Protein AF-A0A1H5J9J0-F1 (afdb_monomer_lite)

Radius of gyration: 27.32 Å; chains: 1; bounding box: 61×50×72 Å

Secondary structure (DSSP, 8-state):
-----HHHHHHHHHHHHHHHHSS--EEESEETTEE-TTEEEEEETTTEEEEEEE-TTT-TTEEEEEEPPPTTHHHH------EEEEEGGG-HHHHHHHIIIIIHHHHHHHHHHHHHHHHHHHHHHHHHHHHHHHHHHHTT---EEE-TT--EEEEEEETTEEEEEEE-TTS--EEEEEES--HHHHHHHHHHHHTT----------

Organism: NCBI:txid561176

Foldseek 3Di:
DPPDWPQNQVQLLQVLLCVVPVWRWDKDQQPPNDHDSQWIWIATPPRWIKIWGQPPPDDPQKIKIWTDADPCLVVQDPDDTDIDMDGNVVGSNVVSVCCVPPPCVRRVVSNVVSVVSVVVQVQQLVLQVVLCVVVQVVQVFDDWDADPNSWIKTWHDDDQKIWMWTQPSNSDDIDIGMDRDDPVRVVVVCVVVVVVDDDPPPDDPD

pLDDT: mean 82.48, std 13.32, range [42.28, 98.0]

Sequence (206 aa):
MNDITVNEMAAEVAAELSALTGVTWSVELDRHGWSSPDCAWLLAPDDQELSIRANGHRLTGRAVIRGVLPDGAREVARVDSRGITVTLGRGARAIAREIHRRLLPTYLPSLAEVREALRRWDEARDRAHAVLAELAPLLGLTHERHDRHDRAFVTLHGDGFHGFVEVGHSGTPVKLEFTGLSVEIARAMLTALGSRWKAPRDGDHR

Structure (mmCIF, N/CA/C/O backbone):
data_AF-A0A1H5J9J0-F1
#
_entry.id   AF-A0A1H5J9J0-F1
#
loop_
_atom_site.group_PDB
_atom_site.id
_atom_site.type_symbol
_atom_site.label_atom_id
_atom_site.label_alt_id
_atom_site.label_comp_id
_atom_site.label_asym_id
_atom_site.label_entity_id
_atom_site.label_seq_id
_atom_site.pdbx_PDB_ins_code
_atom_site.Cartn_x
_atom_site.Cartn_y
_atom_site.Cartn_z
_atom_site.occupancy
_atom_site.B_iso_or_equiv
_atom_site.auth_seq_id
_atom_site.auth_comp_id
_atom_site.auth_asym_id
_atom_site.auth_atom_id
_atom_site.pdbx_PDB_model_num
ATOM 1 N N . MET A 1 1 ? -31.856 7.498 23.766 1.00 42.28 1 MET A N 1
ATOM 2 C CA . MET A 1 1 ? -30.645 6.692 23.508 1.00 42.28 1 MET A CA 1
ATOM 3 C C . MET A 1 1 ? -29.717 7.636 22.772 1.00 42.28 1 MET A C 1
ATOM 5 O O . MET A 1 1 ? -30.123 8.085 21.712 1.00 42.28 1 MET A O 1
ATOM 9 N N . ASN A 1 2 ? -28.607 8.073 23.372 1.00 44.03 2 ASN A N 1
ATOM 10 C CA . ASN A 1 2 ? -27.659 8.925 22.649 1.00 44.03 2 ASN A CA 1
ATOM 11 C C . ASN A 1 2 ? -26.996 8.061 21.577 1.00 44.03 2 ASN A C 1
ATOM 13 O O . ASN A 1 2 ? -26.371 7.054 21.915 1.00 44.03 2 ASN A O 1
ATOM 17 N N . ASP A 1 3 ? -27.179 8.426 20.312 1.00 57.72 3 ASP A N 1
ATOM 18 C CA . ASP A 1 3 ? -26.421 7.848 19.211 1.00 57.72 3 ASP A CA 1
ATOM 19 C C . ASP A 1 3 ? -24.970 8.307 19.370 1.00 57.72 3 ASP A C 1
ATOM 21 O O . ASP A 1 3 ? -24.628 9.437 19.038 1.00 57.72 3 ASP A O 1
ATOM 25 N N . ILE A 1 4 ? -24.130 7.447 19.952 1.00 64.50 4 ILE A N 1
ATOM 26 C CA . ILE A 1 4 ? -22.685 7.676 19.999 1.00 64.50 4 ILE A CA 1
ATOM 27 C C . ILE A 1 4 ? -22.185 7.691 18.557 1.00 64.50 4 ILE A C 1
ATOM 29 O O . ILE A 1 4 ? -22.353 6.707 17.825 1.00 64.50 4 ILE A O 1
ATOM 33 N N . THR A 1 5 ? -21.570 8.798 18.157 1.00 76.62 5 THR A N 1
ATOM 34 C CA . THR A 1 5 ? -21.003 8.941 16.815 1.00 76.62 5 THR A CA 1
ATOM 35 C C . THR A 1 5 ? -19.718 8.119 16.685 1.00 76.62 5 THR A C 1
ATOM 37 O O . THR A 1 5 ? -19.041 7.808 17.669 1.00 76.62 5 THR A O 1
ATOM 40 N N . VAL A 1 6 ? -19.350 7.747 15.454 1.00 83.25 6 VAL A N 1
ATOM 41 C CA . VAL A 1 6 ? -18.085 7.032 15.194 1.00 83.25 6 VAL A CA 1
ATOM 42 C C . VAL A 1 6 ? -16.886 7.840 15.694 1.00 83.25 6 VAL A C 1
ATOM 44 O O . VAL A 1 6 ? -15.957 7.263 16.257 1.00 83.25 6 VAL A O 1
ATOM 47 N N . ASN A 1 7 ? -16.941 9.163 15.551 1.00 83.25 7 ASN A N 1
ATOM 48 C CA . ASN A 1 7 ? -15.864 10.070 15.934 1.00 83.25 7 ASN A CA 1
ATOM 49 C C . ASN A 1 7 ? -15.625 10.092 17.448 1.00 83.25 7 ASN A C 1
ATOM 51 O O . ASN A 1 7 ? -14.477 10.015 17.880 1.00 83.25 7 ASN A O 1
ATOM 55 N N . GLU A 1 8 ? -16.692 10.135 18.251 1.00 81.12 8 GLU A N 1
ATOM 56 C CA . GLU A 1 8 ? -16.597 10.103 19.719 1.00 81.12 8 GLU A CA 1
ATOM 57 C C . GLU A 1 8 ? -16.017 8.770 20.215 1.00 81.12 8 GLU A C 1
ATOM 59 O O . GLU A 1 8 ? -15.147 8.745 21.083 1.00 81.12 8 GLU A O 1
ATOM 64 N N . MET A 1 9 ? -16.443 7.654 19.616 1.00 89.19 9 MET A N 1
ATOM 65 C CA . MET A 1 9 ? -15.974 6.312 19.978 1.00 89.19 9 MET A CA 1
ATOM 66 C C . MET A 1 9 ? -14.521 6.047 19.548 1.00 89.19 9 MET A C 1
ATOM 68 O O . MET A 1 9 ? -13.814 5.277 20.198 1.00 89.19 9 MET A O 1
ATOM 72 N N . ALA A 1 10 ? -14.061 6.643 18.446 1.00 92.31 10 ALA A N 1
ATOM 73 C CA . ALA A 1 10 ? -12.760 6.327 17.859 1.00 92.31 10 ALA A CA 1
ATOM 74 C C . ALA A 1 10 ? -11.589 6.610 18.811 1.00 92.31 10 ALA A C 1
ATOM 76 O O . ALA A 1 10 ? -10.669 5.797 18.888 1.00 92.31 10 ALA A O 1
ATOM 77 N N . ALA A 1 11 ? -11.634 7.717 19.562 1.00 93.19 11 ALA A N 1
ATOM 78 C CA . ALA A 1 11 ? -10.571 8.088 20.500 1.00 93.19 11 ALA A CA 1
ATOM 79 C C . ALA A 1 11 ? -10.426 7.068 21.638 1.00 93.19 11 ALA A C 1
ATOM 81 O O . ALA A 1 11 ? -9.317 6.641 21.965 1.00 93.19 11 ALA A O 1
ATOM 82 N N . GLU A 1 12 ? -11.548 6.615 22.197 1.00 94.81 12 GLU A N 1
ATOM 83 C CA . GLU A 1 12 ? -11.551 5.575 23.226 1.00 94.81 12 GLU A CA 1
ATOM 84 C C . GLU A 1 12 ? -11.079 4.229 22.668 1.00 94.81 12 GLU A C 1
ATOM 86 O O . GLU A 1 12 ? -10.313 3.516 23.318 1.00 94.81 12 GLU A O 1
ATOM 91 N N . VAL A 1 13 ? -11.494 3.879 21.443 1.00 96.44 13 VAL A N 1
ATOM 92 C CA . VAL A 1 13 ? -11.025 2.658 20.770 1.00 96.44 13 VAL A CA 1
ATOM 93 C C . VAL A 1 13 ? -9.516 2.711 20.554 1.00 96.44 13 VAL A C 1
ATOM 95 O O . VAL A 1 13 ? -8.853 1.706 20.798 1.00 96.44 13 VAL A O 1
ATOM 98 N N . ALA A 1 14 ? -8.964 3.853 20.139 1.00 96.94 14 ALA A N 1
ATOM 99 C CA . ALA A 1 14 ? -7.525 4.032 19.965 1.00 96.94 14 ALA A CA 1
ATOM 100 C C . ALA A 1 14 ? -6.766 3.846 21.288 1.00 96.94 14 ALA A C 1
ATOM 102 O O . ALA A 1 14 ? -5.778 3.113 21.334 1.00 96.94 14 ALA A O 1
ATOM 103 N N . ALA A 1 15 ? -7.253 4.436 22.382 1.00 97.06 15 ALA A N 1
ATOM 104 C CA . ALA A 1 15 ? -6.644 4.283 23.703 1.00 97.06 15 ALA A CA 1
ATOM 105 C C . ALA A 1 15 ? -6.657 2.819 24.185 1.00 97.06 15 ALA A C 1
ATOM 107 O O . ALA A 1 15 ? -5.629 2.289 24.610 1.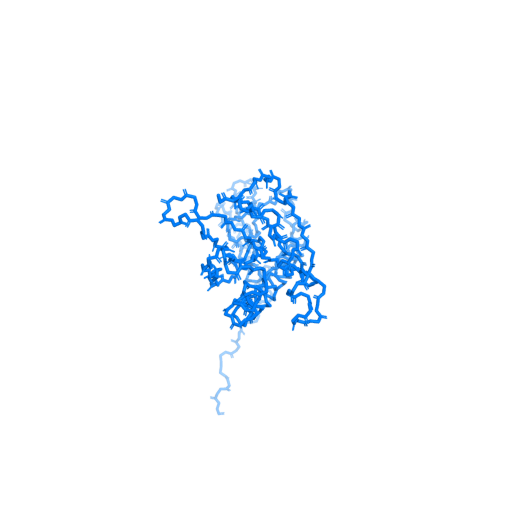00 97.06 15 ALA A O 1
ATOM 108 N N . GLU A 1 16 ? -7.797 2.136 24.061 1.00 98.00 16 GLU A N 1
ATOM 109 C CA . GLU A 1 16 ? -7.938 0.721 24.427 1.00 98.00 16 GLU A CA 1
ATOM 110 C C . GLU A 1 16 ? -7.082 -0.190 23.541 1.00 98.00 16 GLU A C 1
ATOM 112 O O . GLU A 1 16 ? -6.450 -1.127 24.029 1.00 98.00 16 GLU A O 1
ATOM 117 N N . LEU A 1 17 ? -7.022 0.087 22.236 1.00 97.38 17 LEU A N 1
ATOM 118 C CA . LEU A 1 17 ? -6.183 -0.669 21.314 1.00 97.38 17 LEU A CA 1
ATOM 119 C C . LEU A 1 17 ? -4.702 -0.463 21.636 1.00 97.38 17 LEU A C 1
ATOM 121 O O . LEU A 1 17 ? -3.963 -1.442 21.665 1.00 97.38 17 LEU A O 1
ATOM 125 N N . SER A 1 18 ? -4.303 0.761 21.995 1.00 97.94 18 SER A N 1
ATOM 126 C CA . SER A 1 18 ? -2.937 1.059 22.433 1.00 97.94 18 SER A CA 1
ATOM 127 C C . SER A 1 18 ? -2.540 0.278 23.676 1.00 97.94 18 SER A C 1
ATOM 129 O O . SER A 1 18 ? -1.466 -0.321 23.720 1.00 97.94 18 SER A O 1
ATOM 131 N N . ALA A 1 19 ? -3.431 0.227 24.667 1.00 97.31 19 ALA A N 1
ATOM 132 C CA . ALA A 1 19 ? -3.216 -0.552 25.880 1.00 97.31 19 ALA A CA 1
ATOM 133 C C . ALA A 1 19 ? -3.126 -2.064 25.599 1.00 97.31 19 ALA A C 1
ATOM 135 O O . ALA A 1 19 ? -2.376 -2.769 26.270 1.00 97.31 19 ALA A O 1
ATOM 136 N N . LEU A 1 20 ? -3.877 -2.569 24.612 1.00 96.88 20 LEU A N 1
ATOM 137 C CA . LEU A 1 20 ? -3.871 -3.985 24.236 1.00 96.88 20 LEU A CA 1
ATOM 138 C C . LEU A 1 20 ? -2.634 -4.392 23.431 1.00 96.88 20 LEU A C 1
ATOM 140 O O . LEU A 1 20 ? -2.145 -5.504 23.617 1.00 96.88 20 LEU A O 1
ATOM 144 N N . THR A 1 21 ? -2.159 -3.538 22.523 1.00 95.62 21 THR A N 1
ATOM 145 C CA . THR A 1 21 ? -1.062 -3.878 21.604 1.00 95.62 21 THR A CA 1
ATOM 146 C C . THR A 1 21 ? 0.303 -3.396 22.081 1.00 95.62 21 THR A C 1
ATOM 148 O O . THR A 1 21 ? 1.310 -3.842 21.543 1.00 95.62 21 THR A O 1
ATOM 151 N N . GLY A 1 22 ? 0.360 -2.474 23.048 1.00 95.81 22 GLY A N 1
ATOM 152 C CA . GLY A 1 22 ? 1.603 -1.803 23.446 1.00 95.81 22 GLY A CA 1
ATOM 153 C C . GLY A 1 22 ? 2.148 -0.842 22.380 1.00 95.81 22 GLY A C 1
ATOM 154 O O . GLY A 1 22 ? 3.301 -0.431 22.454 1.00 95.81 22 GLY A O 1
ATOM 155 N N . VAL A 1 23 ? 1.326 -0.496 21.386 1.00 95.06 23 VAL A N 1
ATOM 156 C CA . VAL A 1 23 ? 1.661 0.389 20.262 1.00 95.06 23 VAL A CA 1
ATOM 157 C C . VAL A 1 23 ? 0.759 1.606 20.348 1.00 95.06 23 VAL A C 1
ATOM 159 O O . VAL A 1 23 ? -0.431 1.447 20.583 1.00 95.06 23 VAL A O 1
ATOM 162 N N . THR A 1 24 ? 1.285 2.810 20.151 1.00 97.19 24 THR A N 1
ATOM 163 C CA . THR A 1 24 ? 0.456 4.019 20.189 1.00 97.19 24 THR A CA 1
ATOM 164 C C . THR A 1 24 ? -0.466 4.078 18.976 1.00 97.19 24 THR A C 1
ATOM 166 O O . THR A 1 24 ? 0.011 4.181 17.849 1.00 97.19 24 THR A O 1
ATOM 169 N N . TRP A 1 25 ? -1.772 4.063 19.227 1.00 97.38 25 TRP A N 1
ATOM 170 C CA . TRP A 1 25 ? -2.806 4.360 18.246 1.00 97.38 25 TRP A CA 1
ATOM 171 C C . TRP A 1 25 ? -3.344 5.775 18.459 1.00 97.38 25 TRP A C 1
ATOM 173 O O . TRP A 1 25 ? -3.733 6.135 19.571 1.00 97.38 25 TRP A O 1
ATOM 183 N N . SER A 1 26 ? -3.396 6.571 17.396 1.00 95.94 26 SER A N 1
ATOM 184 C CA . SER A 1 26 ? -4.015 7.900 17.375 1.00 95.94 26 SER A CA 1
ATOM 185 C C . SER A 1 26 ? -5.241 7.923 16.463 1.00 95.94 26 SER A C 1
ATOM 187 O O . SER A 1 26 ? -5.512 6.959 15.746 1.00 95.94 26 SER A O 1
ATOM 189 N N . VAL A 1 27 ? -6.006 9.015 16.522 1.00 95.44 27 VAL A N 1
ATOM 190 C CA . VAL A 1 27 ? -7.202 9.211 15.699 1.00 95.44 27 VAL A CA 1
ATOM 191 C C . VAL A 1 27 ? -7.041 10.425 14.804 1.00 95.44 27 VAL A C 1
ATOM 193 O O . VAL A 1 27 ? -6.675 11.497 15.279 1.00 95.44 27 VAL A O 1
ATOM 196 N N . GLU A 1 28 ? -7.419 10.265 13.541 1.00 92.56 28 GLU A N 1
ATOM 197 C CA . GLU A 1 28 ? -7.656 11.361 12.604 1.00 92.56 28 GLU A CA 1
ATOM 198 C C . GLU A 1 28 ? -9.091 11.290 12.067 1.00 92.56 28 GLU A C 1
ATOM 200 O O . GLU A 1 28 ? -9.584 10.225 11.688 1.00 92.56 28 GLU A O 1
ATOM 205 N N . LEU A 1 29 ? -9.780 12.434 12.055 1.00 85.25 29 LEU A N 1
ATOM 206 C CA . LEU A 1 29 ? -11.167 12.557 11.577 1.00 85.25 29 LEU A CA 1
ATOM 207 C C . LEU A 1 29 ? -11.257 13.104 10.146 1.00 85.25 29 LEU A C 1
ATOM 209 O O . LEU A 1 29 ? -12.285 12.957 9.489 1.00 85.25 29 LEU A O 1
ATOM 213 N N . ASP A 1 30 ? -10.179 13.725 9.671 1.00 84.06 30 ASP A N 1
ATOM 214 C CA . ASP A 1 30 ? -10.032 14.214 8.305 1.00 84.06 30 ASP A CA 1
ATOM 215 C C . ASP A 1 30 ? -8.748 13.628 7.723 1.00 84.06 30 ASP A C 1
ATOM 217 O O . ASP A 1 30 ? -7.644 14.082 8.019 1.00 84.06 30 ASP A O 1
ATOM 221 N N . ARG A 1 31 ? -8.907 12.555 6.949 1.00 80.44 31 ARG A N 1
ATOM 222 C CA . ARG A 1 31 ? -7.810 11.855 6.282 1.00 80.44 31 ARG A CA 1
ATOM 223 C C . ARG A 1 31 ? -8.217 11.581 4.844 1.00 80.44 31 ARG A C 1
ATOM 225 O O . ARG A 1 31 ? -9.393 11.348 4.562 1.00 80.44 31 ARG A O 1
ATOM 232 N N . HIS A 1 32 ? -7.247 11.635 3.933 1.00 78.44 32 HIS A N 1
ATOM 233 C CA . HIS A 1 32 ? -7.462 11.483 2.485 1.00 78.44 32 HIS A CA 1
ATOM 234 C C . HIS A 1 32 ? -8.418 12.530 1.875 1.00 78.44 32 HIS A C 1
ATOM 236 O O . HIS A 1 32 ? -9.063 12.271 0.862 1.00 78.44 32 HIS A O 1
ATOM 242 N N . GLY A 1 33 ? -8.522 13.715 2.493 1.00 75.12 33 GLY A N 1
ATOM 243 C CA . GLY A 1 33 ? -9.349 14.831 2.010 1.00 75.12 33 GLY A CA 1
ATOM 244 C C . GLY A 1 33 ? -10.859 14.603 2.129 1.00 75.12 33 GLY A C 1
ATOM 245 O O . GLY A 1 33 ? -11.634 15.258 1.429 1.00 75.12 33 GLY A O 1
ATOM 246 N N . TRP A 1 34 ? -11.284 13.657 2.973 1.00 67.38 34 TRP A N 1
ATOM 247 C CA . TRP A 1 34 ? -12.690 13.343 3.192 1.00 67.38 34 TRP A CA 1
ATOM 248 C C . TRP A 1 34 ? -12.999 13.286 4.688 1.00 67.38 34 TRP A C 1
ATOM 250 O O . TRP A 1 34 ? -12.643 12.327 5.376 1.00 67.38 34 TRP A O 1
ATOM 260 N N . SER A 1 35 ? -13.719 14.295 5.180 1.00 71.94 35 SER A N 1
ATOM 261 C CA . SER A 1 35 ? -14.279 14.297 6.529 1.00 71.94 35 SER A CA 1
ATOM 262 C C . SER A 1 35 ? -15.747 13.880 6.485 1.00 71.94 35 SER A C 1
ATOM 264 O O . SER A 1 35 ? -16.556 14.375 5.698 1.00 71.94 35 SER A O 1
ATOM 266 N N . SER A 1 36 ? -16.103 12.919 7.331 1.00 76.94 36 SER A N 1
ATOM 267 C CA . SER A 1 36 ? -17.480 12.471 7.505 1.00 76.94 36 SER A CA 1
ATOM 268 C C . SER A 1 36 ? -17.700 12.155 8.981 1.00 76.94 36 SER A C 1
ATOM 270 O O . SER A 1 36 ? -16.850 11.497 9.577 1.00 76.94 36 SER A O 1
ATOM 272 N N . PRO A 1 37 ? -18.829 12.567 9.587 1.00 74.62 37 PRO A N 1
ATOM 273 C CA . PRO A 1 37 ? -19.147 12.206 10.974 1.00 74.62 37 PRO A CA 1
ATOM 274 C C . PRO A 1 37 ? -19.284 10.686 11.179 1.00 74.62 37 PRO A C 1
ATOM 276 O O . PRO A 1 37 ? -19.246 10.195 12.307 1.00 74.62 37 PRO A O 1
ATOM 279 N N . ASP A 1 38 ? -19.418 9.944 10.078 1.00 84.56 38 ASP A N 1
ATOM 280 C CA . ASP A 1 38 ? -19.546 8.496 10.041 1.00 84.56 38 ASP A CA 1
ATOM 281 C C . ASP A 1 38 ? -18.211 7.777 9.825 1.00 84.56 38 ASP A C 1
ATOM 283 O O . ASP A 1 38 ? -18.219 6.555 9.670 1.00 84.56 38 ASP A O 1
ATOM 287 N N . CYS A 1 39 ? -17.076 8.483 9.767 1.00 87.81 39 CYS A N 1
ATOM 288 C CA . CYS A 1 39 ? -15.771 7.888 9.499 1.00 87.81 39 CYS A CA 1
ATOM 289 C C . CYS A 1 39 ? -14.678 8.448 10.412 1.00 87.81 39 CYS A C 1
ATOM 291 O O . CYS A 1 39 ? -14.516 9.655 10.528 1.00 87.81 39 CYS A O 1
ATOM 293 N N . ALA A 1 40 ? -13.865 7.556 10.968 1.00 93.00 40 ALA A N 1
ATOM 294 C CA . ALA A 1 40 ? -12.648 7.904 11.688 1.00 93.00 40 ALA A CA 1
ATOM 295 C C . ALA A 1 40 ? -11.511 6.964 11.280 1.00 93.00 40 ALA A C 1
ATOM 297 O O . ALA A 1 40 ? -11.751 5.821 10.875 1.00 93.00 40 ALA A O 1
ATOM 298 N N . TRP A 1 41 ? -10.277 7.435 11.413 1.00 94.69 41 TRP A N 1
ATOM 299 C CA . TRP A 1 41 ? -9.076 6.686 11.069 1.00 94.69 41 TRP A CA 1
ATOM 300 C C . TRP A 1 41 ? -8.242 6.463 12.320 1.00 94.69 41 TRP A C 1
ATOM 302 O O . TRP A 1 41 ? -7.975 7.409 13.055 1.00 94.69 41 TRP A O 1
ATOM 312 N N . LEU A 1 42 ? -7.860 5.212 12.573 1.00 96.56 42 LEU A N 1
ATOM 313 C CA . LEU A 1 42 ? -6.917 4.854 13.624 1.00 96.56 42 LEU A CA 1
ATOM 314 C C . LEU A 1 42 ? -5.541 4.660 13.005 1.00 96.56 42 LEU A C 1
ATOM 316 O O . LEU A 1 42 ? -5.412 3.890 12.052 1.00 96.56 42 LEU A O 1
ATOM 320 N N . LEU A 1 43 ? -4.532 5.306 13.572 1.00 96.25 43 LEU A N 1
ATOM 321 C CA . LEU A 1 43 ? -3.178 5.317 13.031 1.00 96.25 43 LEU A CA 1
ATOM 322 C C . LEU A 1 43 ? -2.203 4.772 14.049 1.00 96.25 43 LEU A C 1
ATOM 324 O O . LEU A 1 43 ? -2.257 5.156 15.211 1.00 96.25 43 LEU A O 1
ATOM 328 N N . ALA A 1 44 ? -1.295 3.927 13.598 1.00 95.62 44 ALA A N 1
ATOM 329 C CA . ALA A 1 44 ? -0.182 3.423 14.376 1.00 95.62 44 ALA A CA 1
ATOM 330 C C . ALA A 1 44 ? 1.127 3.586 13.577 1.00 95.62 44 ALA A C 1
ATOM 332 O O . ALA A 1 44 ? 1.094 3.885 12.381 1.00 95.62 44 ALA A O 1
ATOM 333 N N . PRO A 1 45 ? 2.295 3.418 14.224 1.00 93.19 45 PRO A N 1
ATOM 334 C CA . PRO A 1 45 ? 3.586 3.339 13.550 1.00 93.19 45 PRO A CA 1
ATOM 335 C C . PRO A 1 45 ? 3.605 2.341 12.387 1.00 93.19 45 PRO A C 1
ATOM 337 O O . PRO A 1 45 ? 2.759 1.449 12.292 1.00 93.19 45 PRO A O 1
ATOM 340 N N . ASP A 1 46 ? 4.626 2.457 11.538 1.00 89.50 46 ASP A N 1
ATOM 341 C CA . ASP A 1 46 ? 4.840 1.573 10.386 1.00 89.50 46 ASP A CA 1
ATOM 342 C C . ASP A 1 46 ? 3.700 1.617 9.354 1.00 89.50 46 ASP A C 1
ATOM 344 O O . ASP A 1 46 ? 3.382 0.602 8.726 1.00 89.50 46 ASP A O 1
ATOM 348 N N . ASP A 1 47 ? 3.096 2.799 9.192 1.00 88.44 47 ASP A N 1
ATOM 349 C CA . ASP A 1 47 ? 1.991 3.080 8.265 1.00 88.44 47 ASP A CA 1
ATOM 350 C 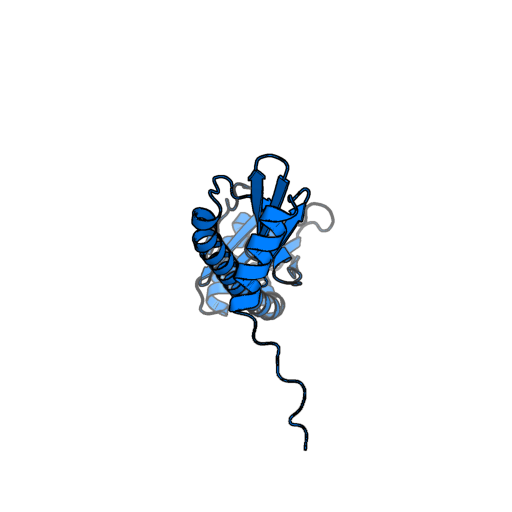C . ASP A 1 47 ? 0.759 2.192 8.504 1.00 88.44 47 ASP A C 1
ATOM 352 O O . ASP A 1 47 ? -0.027 1.913 7.597 1.00 88.44 47 ASP A O 1
ATOM 356 N N . GLN A 1 48 ? 0.589 1.718 9.741 1.00 94.25 48 GLN A N 1
ATOM 357 C CA . GLN A 1 48 ? -0.586 0.958 10.138 1.00 94.25 48 GLN A CA 1
ATOM 358 C C . GLN A 1 48 ? -1.787 1.890 10.227 1.00 94.25 48 GLN A C 1
ATOM 360 O O . GLN A 1 48 ? -1.810 2.839 11.009 1.00 94.25 48 GLN A O 1
ATOM 365 N N . GLU A 1 49 ? -2.818 1.579 9.455 1.00 95.06 49 GLU A N 1
ATOM 366 C CA . GLU A 1 49 ? -3.994 2.424 9.344 1.00 95.06 49 GLU A CA 1
ATOM 367 C C . GLU A 1 49 ? -5.261 1.571 9.305 1.00 95.06 49 GLU A C 1
ATOM 369 O O . GLU A 1 49 ? -5.385 0.619 8.529 1.00 95.06 49 GLU A O 1
ATOM 374 N N . LEU A 1 50 ? -6.229 1.916 10.154 1.00 95.62 50 LEU A N 1
ATOM 375 C CA . LEU A 1 50 ? -7.552 1.306 10.163 1.00 95.62 50 LEU A CA 1
ATOM 376 C C . LEU A 1 50 ? -8.616 2.370 9.907 1.00 95.62 50 LEU A C 1
ATOM 378 O O . LEU A 1 50 ? -8.640 3.396 10.575 1.00 95.62 50 LEU A O 1
ATOM 382 N N . SER A 1 51 ? -9.566 2.091 9.019 1.00 93.75 51 SER A N 1
ATOM 383 C CA . SER A 1 51 ? -10.762 2.922 8.864 1.00 93.75 51 SER A CA 1
ATOM 384 C C . SER A 1 51 ? -11.904 2.344 9.697 1.00 93.75 51 SER A C 1
ATOM 386 O O . SER A 1 51 ? -12.216 1.159 9.540 1.00 93.75 51 SER A O 1
ATOM 388 N N . ILE A 1 52 ? -12.573 3.162 10.506 1.00 93.50 52 ILE A N 1
ATOM 389 C CA . ILE A 1 52 ? -13.851 2.850 11.155 1.00 93.50 52 ILE A CA 1
ATOM 390 C C . ILE A 1 52 ? -14.932 3.631 10.424 1.00 93.50 52 ILE A C 1
ATOM 392 O O . ILE A 1 52 ? -14.849 4.851 10.348 1.00 93.50 52 ILE A O 1
ATOM 396 N N . ARG A 1 53 ? -15.957 2.947 9.908 1.00 90.44 53 ARG A N 1
ATOM 397 C CA . ARG A 1 53 ? -17.071 3.600 9.215 1.00 90.44 53 ARG A CA 1
ATOM 398 C C . ARG A 1 53 ? -18.425 3.107 9.712 1.00 90.44 53 ARG A C 1
ATOM 400 O O . ARG A 1 53 ? -18.627 1.893 9.813 1.00 90.44 53 ARG A O 1
ATOM 407 N N . ALA A 1 54 ? -19.362 4.008 9.996 1.00 87.06 54 ALA A N 1
ATOM 408 C CA . ALA A 1 54 ? -20.735 3.634 10.323 1.00 87.06 54 ALA A CA 1
ATOM 409 C C . ALA A 1 54 ? -21.363 2.886 9.137 1.00 87.06 54 ALA A C 1
ATOM 411 O O . ALA A 1 54 ? -21.155 3.224 7.969 1.00 87.06 54 ALA A O 1
ATOM 412 N N . ASN A 1 55 ? -22.128 1.833 9.417 1.00 81.31 55 ASN A N 1
ATOM 413 C CA . ASN A 1 55 ? -22.793 1.059 8.376 1.00 81.31 55 ASN A CA 1
ATOM 414 C C . ASN A 1 55 ? -24.154 1.687 8.028 1.00 81.31 55 ASN A C 1
ATOM 416 O O . ASN A 1 55 ? -25.199 1.222 8.483 1.00 81.31 55 ASN A O 1
ATOM 420 N N . GLY A 1 56 ? -24.125 2.752 7.219 1.00 64.88 56 GLY A N 1
ATOM 421 C CA . GLY A 1 56 ? -25.262 3.652 6.978 1.00 64.88 56 GLY A CA 1
ATOM 422 C C . GLY A 1 56 ? -26.496 3.072 6.269 1.00 64.88 56 GLY A C 1
ATOM 423 O O . GLY A 1 56 ? -27.532 3.727 6.256 1.00 64.88 56 GLY A O 1
ATOM 424 N N . HIS A 1 57 ? -26.448 1.861 5.694 1.00 56.00 57 HIS A N 1
ATOM 425 C CA . HIS A 1 57 ? -27.548 1.370 4.839 1.00 56.00 57 HIS A CA 1
ATOM 426 C C . HIS A 1 57 ? -28.194 0.041 5.242 1.00 56.00 57 HIS A C 1
ATOM 428 O O . HIS A 1 57 ? -29.244 -0.292 4.697 1.00 56.00 57 HIS A O 1
ATOM 434 N N . ARG A 1 58 ? -27.602 -0.761 6.140 1.00 54.16 58 ARG A N 1
ATOM 435 C CA . ARG A 1 58 ? -28.127 -2.120 6.414 1.00 54.16 58 ARG A CA 1
ATOM 436 C C . ARG A 1 58 ? -28.159 -2.537 7.881 1.00 54.16 58 ARG A C 1
ATOM 438 O O . ARG A 1 58 ? -28.843 -3.506 8.194 1.00 54.16 58 ARG A O 1
ATOM 445 N N . LEU A 1 59 ? -27.417 -1.872 8.769 1.00 59.75 59 LEU A N 1
ATOM 446 C CA . LEU A 1 59 ? -27.236 -2.310 10.156 1.00 59.75 59 LEU A CA 1
ATOM 447 C C . LEU A 1 59 ? -27.030 -1.094 11.073 1.00 59.75 59 LEU A C 1
ATOM 449 O O . LEU A 1 59 ? -25.894 -0.758 11.411 1.00 59.75 59 LEU A O 1
ATOM 453 N N . THR A 1 60 ? -28.124 -0.436 11.467 1.00 73.06 60 THR A N 1
ATOM 454 C CA . THR A 1 60 ? -28.087 0.670 12.435 1.00 73.06 60 THR A CA 1
ATOM 455 C C . THR A 1 60 ? -27.355 0.249 13.718 1.00 73.06 60 THR A C 1
ATOM 457 O O . THR A 1 60 ? -27.481 -0.885 14.190 1.00 73.06 60 THR A O 1
ATOM 460 N N . GLY A 1 61 ? -26.503 1.133 14.247 1.00 82.44 61 GLY A N 1
ATOM 461 C CA . GLY A 1 61 ? -25.684 0.856 15.434 1.00 82.44 61 GLY A CA 1
ATOM 462 C C . GLY A 1 61 ? -24.489 -0.084 15.209 1.00 82.44 61 GLY A C 1
ATOM 463 O O . GLY A 1 61 ? -23.922 -0.595 16.180 1.00 82.44 61 GLY A O 1
ATOM 464 N N . ARG A 1 62 ? -24.087 -0.347 13.956 1.00 88.25 62 ARG A N 1
ATOM 465 C CA . ARG A 1 62 ? -22.869 -1.107 13.631 1.00 88.25 62 ARG A CA 1
ATOM 466 C C . ARG A 1 62 ? -21.858 -0.279 12.849 1.00 88.25 62 ARG A C 1
ATOM 468 O O . ARG A 1 62 ? -22.225 0.563 12.035 1.00 88.25 62 ARG A O 1
ATOM 475 N N . ALA A 1 63 ? -20.585 -0.605 13.041 1.00 90.25 63 ALA A N 1
ATOM 476 C CA . ALA A 1 63 ? -19.475 -0.064 12.272 1.00 90.25 63 ALA A CA 1
ATOM 477 C C . ALA A 1 63 ? -18.732 -1.173 11.525 1.00 90.25 63 ALA A C 1
ATOM 479 O O . ALA A 1 63 ? -18.615 -2.308 12.000 1.00 90.25 63 ALA A O 1
ATOM 480 N N . VAL A 1 64 ? -18.234 -0.827 10.344 1.00 92.44 64 VAL A N 1
ATOM 481 C CA . VAL A 1 64 ? -17.291 -1.623 9.564 1.00 92.44 64 VAL A CA 1
ATOM 482 C C . VAL A 1 64 ? -15.897 -1.083 9.844 1.00 92.44 64 VAL A C 1
ATOM 484 O O . VAL A 1 64 ? -15.658 0.111 9.696 1.00 92.44 64 VAL A O 1
ATOM 487 N N . ILE A 1 65 ? -14.985 -1.966 10.234 1.00 94.81 65 ILE A N 1
ATOM 488 C CA . ILE A 1 65 ? -13.586 -1.637 10.502 1.00 94.81 65 ILE A CA 1
ATOM 489 C C . ILE A 1 65 ? -12.729 -2.383 9.492 1.00 94.81 65 ILE A C 1
ATOM 491 O O . ILE A 1 65 ? -12.888 -3.596 9.346 1.00 94.81 65 ILE A O 1
ATOM 495 N N . ARG A 1 66 ? -11.849 -1.679 8.783 1.00 94.62 66 ARG A N 1
ATOM 496 C CA . ARG A 1 66 ? -10.979 -2.253 7.746 1.00 94.62 66 ARG A CA 1
ATOM 497 C C . ARG A 1 66 ? -9.543 -1.837 7.973 1.00 94.62 66 ARG A C 1
ATOM 499 O O . ARG A 1 66 ? -9.310 -0.697 8.355 1.00 94.62 66 ARG A O 1
ATOM 506 N N . GLY A 1 67 ? -8.620 -2.747 7.688 1.00 94.81 67 GLY A N 1
ATOM 507 C CA . GLY A 1 67 ? -7.229 -2.379 7.470 1.00 94.81 67 GLY A CA 1
ATOM 508 C C . GLY A 1 67 ? -7.077 -1.657 6.138 1.00 94.81 67 GLY A C 1
ATOM 509 O O . GLY A 1 67 ? -7.711 -2.032 5.148 1.00 94.81 67 GLY A O 1
ATOM 510 N N . VAL A 1 68 ? -6.269 -0.609 6.132 1.00 92.75 68 VAL A N 1
ATOM 511 C CA . VAL A 1 68 ? -6.025 0.237 4.968 1.00 92.75 68 VAL A CA 1
ATOM 512 C C . VAL A 1 68 ? -4.661 -0.145 4.417 1.00 92.75 68 VAL A C 1
ATOM 514 O O . VAL A 1 68 ? -3.691 -0.275 5.163 1.00 92.75 68 VAL A O 1
ATOM 517 N N . LEU A 1 69 ? -4.625 -0.438 3.120 1.00 91.88 69 LEU A N 1
ATOM 518 C CA . LEU A 1 69 ? -3.395 -0.756 2.406 1.00 91.88 69 LEU A CA 1
ATOM 519 C C . LEU A 1 69 ? -2.920 0.507 1.677 1.00 91.88 69 LEU A C 1
ATOM 521 O O . LEU A 1 69 ? -3.781 1.289 1.265 1.00 91.88 69 LEU A O 1
ATOM 525 N N . PRO A 1 70 ? -1.601 0.693 1.501 1.00 90.25 70 PRO A N 1
ATOM 526 C CA . PRO A 1 70 ? -1.060 1.806 0.731 1.00 90.25 70 PRO A CA 1
ATOM 527 C C . PRO A 1 70 ? -1.624 1.871 -0.693 1.00 90.25 70 PRO A C 1
ATOM 529 O O . PRO A 1 70 ? -2.055 0.860 -1.259 1.00 90.25 70 PRO A O 1
ATOM 532 N N . ASP A 1 71 ? -1.566 3.053 -1.296 1.00 86.25 71 ASP A N 1
ATOM 533 C CA . ASP A 1 71 ? -1.870 3.217 -2.716 1.00 86.25 71 ASP A CA 1
ATOM 534 C C . ASP A 1 71 ? -0.948 2.333 -3.572 1.00 86.25 71 ASP A C 1
ATOM 536 O O . ASP A 1 71 ? 0.195 2.057 -3.208 1.00 86.25 71 ASP A O 1
ATOM 540 N N . GLY A 1 72 ? -1.457 1.826 -4.696 1.00 85.06 72 GLY A N 1
ATOM 541 C CA . GLY A 1 72 ? -0.717 0.876 -5.536 1.00 85.06 72 GLY A CA 1
ATOM 542 C C . GLY A 1 72 ? -0.762 -0.582 -5.048 1.00 85.06 72 GLY A C 1
ATOM 543 O O . GLY A 1 72 ? -0.264 -1.483 -5.724 1.00 85.06 72 GLY A O 1
ATOM 544 N N . ALA A 1 73 ? -1.360 -0.864 -3.881 1.00 87.44 73 ALA A N 1
ATOM 545 C CA . ALA A 1 73 ? -1.398 -2.219 -3.327 1.00 87.44 73 ALA A CA 1
ATOM 546 C C . ALA A 1 73 ? -2.077 -3.245 -4.247 1.00 87.44 73 ALA A C 1
ATOM 548 O O . ALA A 1 73 ? -1.671 -4.406 -4.269 1.00 87.44 73 ALA A O 1
ATOM 549 N N . ARG A 1 74 ? -3.113 -2.840 -4.993 1.00 83.62 74 ARG A N 1
ATOM 550 C CA . ARG A 1 74 ? -3.895 -3.745 -5.858 1.00 83.62 74 ARG A CA 1
ATOM 551 C C . ARG A 1 74 ? -3.141 -4.133 -7.124 1.00 83.62 74 ARG A C 1
ATOM 553 O O . ARG A 1 74 ? -3.434 -5.166 -7.721 1.00 83.62 74 ARG A O 1
ATOM 560 N N . GLU A 1 75 ? -2.208 -3.290 -7.529 1.00 82.62 75 GLU A N 1
ATOM 561 C CA . GLU A 1 75 ? -1.364 -3.428 -8.699 1.00 82.62 75 GLU A CA 1
ATOM 562 C C . GLU A 1 75 ? -0.230 -4.419 -8.420 1.00 82.62 75 GLU A C 1
ATOM 564 O O . GLU A 1 75 ? 0.101 -5.235 -9.280 1.00 82.62 75 GLU A O 1
ATOM 569 N N . VAL A 1 76 ? 0.308 -4.409 -7.194 1.00 83.44 76 VAL A N 1
ATOM 570 C CA . VAL A 1 76 ? 1.482 -5.219 -6.831 1.00 83.44 76 VAL A CA 1
ATOM 571 C C . VAL A 1 76 ? 1.160 -6.495 -6.057 1.00 83.44 76 VAL A C 1
ATOM 573 O O . VAL A 1 76 ? 1.976 -7.418 -6.036 1.00 83.44 76 VAL A O 1
ATOM 576 N N . ALA A 1 77 ? -0.011 -6.583 -5.422 1.00 81.50 77 ALA A N 1
ATOM 577 C CA . ALA A 1 77 ? -0.376 -7.730 -4.604 1.00 81.50 77 ALA A CA 1
ATOM 578 C C . ALA A 1 77 ? -1.875 -8.050 -4.680 1.00 81.50 77 ALA A C 1
ATOM 580 O O . ALA A 1 77 ? -2.749 -7.185 -4.650 1.00 81.50 77 ALA A O 1
ATOM 581 N N . ARG A 1 78 ? -2.199 -9.347 -4.719 1.00 76.25 78 ARG A N 1
ATOM 582 C CA . ARG A 1 78 ? -3.585 -9.842 -4.667 1.00 76.25 78 ARG A CA 1
ATOM 583 C C . ARG A 1 78 ? -4.053 -10.020 -3.225 1.00 76.25 78 ARG A C 1
ATOM 585 O O . ARG A 1 78 ? -4.464 -11.110 -2.830 1.00 76.25 78 ARG A O 1
ATOM 592 N N . VAL A 1 79 ? -3.991 -8.950 -2.443 1.00 74.06 79 VAL A N 1
ATOM 593 C CA . VAL A 1 79 ? -4.509 -8.934 -1.071 1.00 74.06 79 VAL A CA 1
ATOM 594 C C . VAL A 1 79 ? -5.867 -8.256 -1.009 1.00 74.06 79 VAL A C 1
ATOM 596 O O . VAL A 1 79 ? -6.088 -7.174 -1.549 1.00 74.06 79 VAL A O 1
ATOM 599 N N . ASP A 1 80 ? -6.790 -8.915 -0.318 1.00 68.50 80 ASP A N 1
ATOM 600 C CA . ASP A 1 80 ? -8.104 -8.366 -0.017 1.00 68.50 80 ASP A CA 1
ATOM 601 C C . ASP A 1 80 ? -8.033 -7.579 1.298 1.00 68.50 80 ASP A C 1
ATOM 603 O O . ASP A 1 80 ? -7.519 -8.092 2.300 1.00 68.50 80 ASP A O 1
ATOM 607 N N . SER A 1 81 ? -8.544 -6.342 1.321 1.00 66.62 81 SER A N 1
ATOM 608 C CA . SER A 1 81 ? -8.563 -5.545 2.551 1.00 66.62 81 SER A CA 1
ATOM 609 C C . SER A 1 81 ? -9.672 -6.057 3.467 1.00 66.62 81 SER A C 1
ATOM 611 O O . SER A 1 81 ? -10.838 -5.652 3.432 1.00 66.62 81 SER A O 1
ATOM 613 N N . ARG A 1 82 ? -9.313 -7.053 4.281 1.00 76.31 82 ARG A N 1
ATOM 614 C CA . ARG A 1 82 ? -10.263 -7.706 5.177 1.00 76.31 82 ARG A CA 1
ATOM 615 C C . ARG A 1 82 ? -10.782 -6.707 6.201 1.00 76.31 82 ARG A C 1
ATOM 617 O O . ARG A 1 82 ? -10.031 -5.953 6.817 1.00 76.31 82 ARG A O 1
ATOM 624 N N . GLY A 1 83 ? -12.098 -6.728 6.380 1.00 91.00 83 GLY A N 1
ATOM 625 C CA . GLY A 1 83 ? -12.792 -5.933 7.377 1.00 91.00 83 GLY A CA 1
ATOM 626 C C . GLY A 1 83 ? -13.585 -6.794 8.343 1.00 91.00 83 GLY A C 1
ATOM 627 O O . GLY A 1 83 ? -14.018 -7.899 8.017 1.00 91.00 83 GLY A O 1
ATOM 628 N N . ILE A 1 84 ? -13.831 -6.253 9.529 1.00 94.69 84 ILE A N 1
ATOM 629 C CA . ILE A 1 84 ? -14.783 -6.798 10.492 1.00 94.69 84 ILE A CA 1
ATOM 630 C C . ILE A 1 84 ? -15.966 -5.849 10.645 1.00 94.69 84 ILE A C 1
ATOM 632 O O . ILE A 1 84 ? -15.861 -4.648 10.427 1.00 94.69 84 ILE A O 1
ATOM 636 N N . THR A 1 85 ? -17.118 -6.393 11.025 1.00 93.81 85 THR A N 1
ATOM 637 C CA . THR A 1 85 ? -18.274 -5.594 11.442 1.00 93.81 85 THR A CA 1
ATOM 638 C C . THR A 1 85 ? -18.496 -5.800 12.932 1.00 93.81 85 THR A C 1
ATOM 640 O O . THR A 1 85 ? -18.524 -6.941 13.401 1.00 93.81 85 THR A O 1
ATOM 643 N N . VAL A 1 86 ? -18.665 -4.703 13.663 1.00 92.50 86 VAL A N 1
ATOM 644 C CA . VAL A 1 86 ? -18.868 -4.684 15.115 1.00 92.50 86 VAL A CA 1
ATOM 645 C C . VAL A 1 86 ? -20.090 -3.844 15.474 1.00 92.50 86 VAL A C 1
ATOM 647 O O . VAL A 1 86 ? -20.477 -2.942 14.735 1.00 92.50 86 VAL A O 1
ATOM 650 N N . THR A 1 87 ? -20.715 -4.146 16.610 1.00 90.56 87 THR A N 1
ATOM 651 C CA . THR A 1 87 ? -21.800 -3.326 17.168 1.00 90.56 87 THR A CA 1
ATOM 652 C C . THR A 1 87 ? -21.205 -2.211 18.021 1.00 90.56 87 THR A C 1
ATOM 654 O O . THR A 1 87 ? -20.462 -2.509 18.955 1.00 90.56 87 THR A O 1
ATOM 657 N N . LEU A 1 88 ? -21.569 -0.956 17.742 1.00 86.69 88 LEU A N 1
ATOM 658 C CA . LEU A 1 88 ? -21.060 0.230 18.44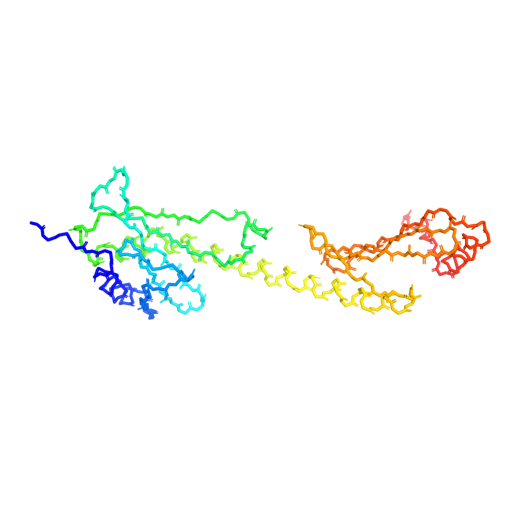4 1.00 86.69 88 LEU A CA 1
ATOM 659 C C . LEU A 1 88 ? -21.441 0.234 19.932 1.00 86.69 88 LEU A C 1
ATOM 661 O O . LEU A 1 88 ? -20.613 0.530 20.787 1.00 86.69 88 LEU A O 1
ATOM 665 N N . GLY A 1 89 ? -22.653 -0.223 20.265 1.00 86.25 89 GLY A N 1
ATOM 666 C CA . GLY A 1 89 ? -23.146 -0.289 21.647 1.00 86.25 89 GLY A CA 1
ATOM 667 C C . GLY A 1 89 ? -22.408 -1.261 22.581 1.00 86.25 89 GLY A C 1
ATOM 668 O O . GLY A 1 89 ? -22.742 -1.332 23.758 1.00 86.25 89 GLY A O 1
ATOM 669 N N . ARG A 1 90 ? -21.417 -2.026 22.096 1.00 88.00 90 ARG A N 1
ATOM 670 C CA . ARG A 1 90 ? -20.564 -2.872 22.956 1.00 88.00 90 ARG A CA 1
ATOM 671 C C . ARG A 1 90 ? -19.455 -2.089 23.670 1.00 88.00 90 ARG A C 1
ATOM 673 O O . ARG A 1 90 ? -18.810 -2.652 24.553 1.00 88.00 90 ARG A O 1
ATOM 680 N N . GLY A 1 91 ? -19.248 -0.828 23.295 1.00 91.00 91 GLY A N 1
ATOM 681 C CA . GLY A 1 91 ? -18.234 0.051 23.869 1.00 91.00 91 GLY A CA 1
ATOM 682 C C . GLY A 1 91 ? -16.829 -0.173 23.304 1.00 91.00 91 GLY A C 1
ATOM 683 O O . GLY A 1 91 ? -16.518 -1.222 22.723 1.00 91.00 91 GLY A O 1
ATOM 684 N N . ALA A 1 92 ? -15.969 0.825 23.512 1.00 94.62 92 ALA A N 1
ATOM 685 C CA . ALA A 1 92 ? -14.637 0.915 22.923 1.00 94.62 92 ALA A CA 1
ATOM 686 C C . ALA A 1 92 ? -13.761 -0.302 23.224 1.00 94.62 92 ALA A C 1
ATOM 688 O O . ALA A 1 92 ? -13.206 -0.925 22.319 1.00 94.62 92 ALA A O 1
ATOM 689 N N . ARG A 1 93 ? -13.722 -0.718 24.494 1.00 96.25 93 ARG A N 1
ATOM 690 C CA . ARG A 1 93 ? -12.928 -1.862 24.956 1.00 96.25 93 ARG A CA 1
ATOM 691 C C . ARG A 1 93 ? -13.270 -3.166 24.239 1.00 96.25 93 ARG A C 1
ATOM 693 O O . ARG A 1 93 ? -12.390 -3.970 23.933 1.00 96.25 93 ARG A O 1
ATOM 700 N N . ALA A 1 94 ? -14.553 -3.410 23.977 1.00 96.62 94 ALA A N 1
ATOM 701 C CA . ALA A 1 94 ? -14.983 -4.607 23.261 1.00 96.62 94 ALA A CA 1
ATOM 702 C C . ALA A 1 94 ? -14.610 -4.534 21.775 1.00 96.62 94 ALA A C 1
ATOM 704 O O . ALA A 1 94 ? -14.170 -5.533 21.206 1.00 96.62 94 ALA A O 1
ATOM 705 N N . ILE A 1 95 ? -14.748 -3.356 21.162 1.00 96.12 95 ILE A N 1
ATOM 706 C CA . ILE A 1 95 ? -14.349 -3.114 19.773 1.00 96.12 95 ILE A CA 1
ATOM 707 C C . ILE A 1 95 ? -12.837 -3.307 19.608 1.00 96.12 95 ILE A C 1
ATOM 709 O O . ILE A 1 95 ? -12.427 -4.072 18.737 1.00 96.12 95 ILE A O 1
ATOM 713 N N . ALA A 1 96 ? -12.017 -2.711 20.476 1.00 97.69 96 ALA A N 1
ATOM 714 C CA . ALA A 1 96 ? -10.561 -2.842 20.444 1.00 97.69 96 ALA A CA 1
ATOM 715 C C . ALA A 1 96 ? -10.108 -4.309 20.558 1.00 97.69 96 ALA A C 1
ATOM 717 O O . ALA A 1 96 ? -9.260 -4.765 19.792 1.00 97.69 96 ALA A O 1
ATOM 718 N N . ARG A 1 97 ? -10.741 -5.104 21.434 1.00 97.94 97 ARG A N 1
ATOM 719 C CA . ARG A 1 97 ? -10.485 -6.555 21.524 1.00 97.94 97 ARG A CA 1
ATOM 720 C C . ARG A 1 97 ? -10.831 -7.305 20.240 1.00 97.94 97 ARG A C 1
ATOM 722 O O . ARG A 1 97 ? -10.109 -8.223 19.859 1.00 97.94 97 ARG A O 1
ATOM 729 N N . GLU A 1 98 ? -11.928 -6.947 19.578 1.00 97.69 98 GLU A N 1
ATOM 730 C CA . GLU A 1 98 ? -12.316 -7.560 18.306 1.00 97.69 98 GLU A CA 1
ATOM 731 C C . GLU A 1 98 ? -11.350 -7.177 17.175 1.00 97.69 98 GLU A C 1
ATOM 733 O O . GLU A 1 98 ? -10.976 -8.053 16.395 1.00 97.69 98 GLU A O 1
ATOM 738 N N . ILE A 1 99 ? -10.886 -5.921 17.128 1.00 97.12 99 ILE A N 1
ATOM 739 C CA . ILE A 1 99 ? -9.821 -5.473 16.214 1.00 97.12 99 ILE A CA 1
ATOM 740 C C . ILE A 1 99 ? -8.558 -6.309 16.445 1.00 97.12 99 ILE A C 1
ATOM 742 O O . ILE A 1 99 ? -8.066 -6.950 15.515 1.00 97.12 99 ILE A O 1
ATOM 746 N N . HIS A 1 100 ? -8.083 -6.372 17.691 1.00 97.38 100 HIS A N 1
ATOM 747 C CA . HIS A 1 100 ? -6.868 -7.097 18.057 1.00 97.38 100 HIS A CA 1
ATOM 748 C C . HIS A 1 100 ? -6.950 -8.596 17.738 1.00 97.38 100 HIS A C 1
ATOM 750 O O . HIS A 1 100 ? -6.003 -9.177 17.221 1.00 97.38 100 HIS A O 1
ATOM 756 N N . ARG A 1 101 ? -8.091 -9.239 18.006 1.00 97.19 101 ARG A N 1
ATOM 757 C CA . ARG A 1 101 ? -8.245 -10.692 17.841 1.00 97.19 101 ARG A CA 1
ATOM 758 C C . ARG A 1 101 ? -8.528 -11.124 16.403 1.00 97.19 101 ARG A C 1
ATOM 760 O O . ARG A 1 101 ? -8.171 -12.237 16.030 1.00 97.19 101 ARG A O 1
ATOM 767 N N . ARG A 1 102 ? -9.253 -10.314 15.625 1.00 96.06 102 ARG A N 1
ATOM 768 C CA . ARG A 1 102 ? -9.797 -10.737 14.320 1.00 96.06 102 ARG A CA 1
ATOM 769 C C . ARG A 1 102 ? -9.209 -9.986 13.141 1.00 96.06 102 ARG A C 1
ATOM 771 O O . ARG A 1 102 ? -9.079 -10.583 12.079 1.00 96.06 102 ARG A O 1
ATOM 778 N N . LEU A 1 103 ? -8.915 -8.696 13.303 1.00 95.62 103 LEU A N 1
ATOM 779 C CA . LEU A 1 103 ? -8.465 -7.853 12.201 1.00 95.62 103 LEU A CA 1
ATOM 780 C C . LEU A 1 103 ? -6.941 -7.861 12.098 1.00 95.62 103 LEU A C 1
ATOM 782 O O . LEU A 1 103 ? -6.414 -8.353 11.099 1.00 95.62 103 LEU A O 1
ATOM 786 N N . LEU A 1 104 ? -6.246 -7.401 13.145 1.00 95.00 104 LEU A N 1
ATOM 787 C CA . LEU A 1 104 ? -4.785 -7.238 13.137 1.00 95.00 104 LEU A CA 1
ATOM 788 C C . LEU A 1 104 ? -4.014 -8.501 12.714 1.00 95.00 104 LEU A C 1
ATOM 790 O O . LEU A 1 104 ? -3.134 -8.369 11.865 1.00 95.00 104 LEU A O 1
ATOM 794 N N . PRO A 1 105 ? -4.364 -9.723 13.170 1.00 94.25 105 PRO A N 1
AT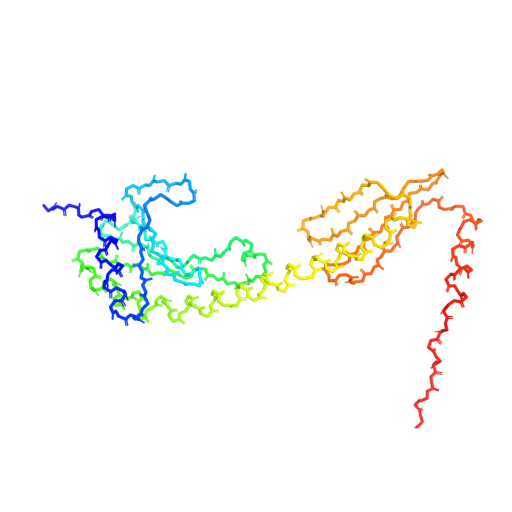OM 795 C CA . PRO A 1 105 ? -3.611 -10.924 12.807 1.00 94.25 105 PRO A CA 1
ATOM 796 C C . PRO A 1 105 ? -3.641 -11.247 11.309 1.00 94.25 105 PRO A C 1
ATOM 798 O O . PRO A 1 105 ? -2.774 -11.958 10.818 1.00 94.25 105 PRO A O 1
ATOM 801 N N . THR A 1 106 ? -4.639 -10.741 10.579 1.00 92.00 106 THR A N 1
ATOM 802 C CA . THR A 1 106 ? -4.744 -10.922 9.120 1.00 92.00 106 THR A CA 1
ATOM 803 C C . THR A 1 106 ? -4.294 -9.690 8.343 1.00 92.00 106 THR A C 1
ATOM 805 O O . THR A 1 106 ? -3.732 -9.816 7.256 1.00 92.00 106 THR A O 1
ATOM 808 N N . TYR A 1 107 ? -4.511 -8.503 8.908 1.00 93.69 107 TYR A N 1
ATOM 809 C CA . TYR A 1 107 ? -4.149 -7.234 8.293 1.00 93.69 107 TYR A CA 1
ATOM 810 C C . TYR A 1 107 ? -2.634 -7.013 8.274 1.00 93.69 107 TYR A C 1
ATOM 812 O O . TYR A 1 107 ? -2.092 -6.734 7.211 1.00 93.69 107 TYR A O 1
ATOM 820 N N . LEU A 1 108 ? -1.944 -7.182 9.407 1.00 93.12 108 LEU A N 1
ATOM 821 C CA . LEU A 1 108 ? -0.522 -6.833 9.514 1.00 93.12 108 LEU A CA 1
ATOM 822 C C . LEU A 1 108 ? 0.383 -7.648 8.572 1.00 93.12 108 LEU A C 1
ATOM 824 O O . LEU A 1 108 ? 1.224 -7.039 7.913 1.00 93.12 108 LEU A O 1
ATOM 828 N N . PRO A 1 109 ? 0.199 -8.976 8.407 1.00 92.19 109 PRO A N 1
ATOM 829 C CA . PRO A 1 109 ? 0.959 -9.725 7.405 1.00 92.19 109 PRO A CA 1
ATOM 830 C C . PRO A 1 109 ? 0.687 -9.247 5.973 1.00 92.19 109 PRO A C 1
ATOM 832 O O . PRO A 1 109 ? 1.619 -9.128 5.184 1.00 92.19 109 PRO A O 1
ATOM 835 N N . SER A 1 110 ? -0.571 -8.916 5.658 1.00 92.25 110 SER A N 1
ATOM 836 C CA . SER A 1 110 ? -0.953 -8.406 4.333 1.00 92.25 110 SER A CA 1
ATOM 837 C C . SER A 1 110 ? -0.322 -7.038 4.056 1.00 92.25 110 SER A C 1
ATOM 839 O O . SER A 1 110 ? 0.141 -6.783 2.949 1.00 92.25 110 SER A O 1
ATOM 841 N N . LEU A 1 111 ? -0.267 -6.165 5.068 1.00 93.12 111 LEU A N 1
ATOM 842 C CA . LEU A 1 111 ? 0.407 -4.871 4.977 1.00 93.12 111 LEU A CA 1
ATOM 843 C C . LEU A 1 111 ? 1.906 -5.048 4.706 1.00 93.12 111 LEU A C 1
ATOM 845 O O . LEU A 1 111 ? 2.444 -4.395 3.816 1.00 93.12 111 LEU A O 1
ATOM 849 N N . ALA A 1 112 ? 2.574 -5.949 5.430 1.00 92.56 112 ALA A N 1
ATOM 850 C CA . ALA A 1 112 ? 3.993 -6.233 5.223 1.00 92.56 112 ALA A CA 1
ATOM 851 C C . ALA A 1 112 ? 4.277 -6.783 3.813 1.00 92.56 112 ALA A C 1
ATOM 853 O O . ALA A 1 112 ? 5.219 -6.336 3.159 1.00 92.56 112 ALA A O 1
ATOM 854 N N . GLU A 1 113 ? 3.438 -7.700 3.318 1.00 92.00 113 GLU A N 1
ATOM 855 C CA . GLU A 1 113 ? 3.546 -8.249 1.960 1.00 92.00 113 GLU A CA 1
ATOM 856 C C . GLU A 1 113 ? 3.421 -7.155 0.893 1.00 92.00 113 GLU A C 1
ATOM 858 O O . GLU A 1 113 ? 4.245 -7.082 -0.019 1.00 92.00 113 GLU A O 1
ATOM 863 N N . VAL A 1 114 ? 2.430 -6.270 1.035 1.00 92.88 114 VAL A N 1
ATOM 864 C CA . VAL A 1 114 ? 2.225 -5.141 0.118 1.00 92.88 114 VAL A CA 1
ATOM 865 C C . VAL A 1 114 ? 3.400 -4.184 0.142 1.00 92.88 114 VAL A C 1
ATOM 867 O O . VAL A 1 114 ? 3.863 -3.785 -0.920 1.00 92.88 114 VAL A O 1
ATOM 870 N N . ARG A 1 115 ? 3.905 -3.821 1.324 1.00 92.25 115 ARG A N 1
ATOM 871 C CA . ARG A 1 115 ? 5.043 -2.900 1.442 1.00 92.25 115 ARG A CA 1
ATOM 872 C C . ARG A 1 115 ? 6.276 -3.455 0.743 1.00 92.25 115 ARG A C 1
ATOM 874 O O . ARG A 1 115 ? 6.941 -2.739 0.003 1.00 92.25 115 ARG A O 1
ATOM 881 N N . GLU A 1 116 ? 6.543 -4.742 0.920 1.00 92.88 116 GLU A N 1
ATOM 882 C CA . GLU A 1 116 ? 7.660 -5.399 0.252 1.00 92.88 116 GLU A CA 1
ATOM 883 C C . GLU A 1 116 ? 7.435 -5.554 -1.261 1.00 92.88 116 GLU A C 1
ATOM 885 O O . GLU A 1 116 ? 8.382 -5.498 -2.046 1.00 92.88 116 GLU A O 1
ATOM 890 N N . ALA A 1 117 ? 6.193 -5.748 -1.704 1.00 91.44 117 ALA A N 1
ATOM 891 C CA . ALA A 1 117 ? 5.857 -5.768 -3.124 1.00 91.44 117 ALA A CA 1
ATOM 892 C C . ALA A 1 117 ? 6.017 -4.381 -3.771 1.00 91.44 117 ALA A C 1
ATOM 894 O O . ALA A 1 117 ? 6.651 -4.290 -4.819 1.00 91.44 117 ALA A O 1
ATOM 895 N N . LEU A 1 118 ? 5.531 -3.317 -3.123 1.00 91.31 118 LEU A N 1
ATOM 896 C CA . LEU A 1 118 ? 5.695 -1.930 -3.568 1.00 91.31 118 LEU A CA 1
ATOM 897 C C . LEU A 1 118 ? 7.171 -1.540 -3.634 1.00 91.31 118 LEU A C 1
ATOM 899 O O . LEU A 1 118 ? 7.620 -1.049 -4.661 1.00 91.31 118 LEU A O 1
ATOM 903 N N . ARG A 1 119 ? 7.959 -1.857 -2.599 1.00 92.19 119 ARG A N 1
ATOM 904 C CA . ARG A 1 119 ? 9.404 -1.591 -2.599 1.00 92.19 119 ARG A CA 1
ATOM 905 C C . ARG A 1 119 ? 10.103 -2.252 -3.790 1.00 92.19 119 ARG A C 1
ATOM 907 O O . ARG A 1 119 ? 10.876 -1.609 -4.491 1.00 92.19 119 ARG A O 1
ATOM 914 N N . ARG A 1 120 ? 9.814 -3.533 -4.051 1.00 90.31 120 ARG A N 1
ATOM 915 C CA . ARG A 1 120 ? 10.387 -4.259 -5.200 1.00 90.31 120 ARG A CA 1
ATOM 916 C C . ARG A 1 120 ? 9.917 -3.699 -6.542 1.00 90.31 120 ARG A C 1
ATOM 918 O O . ARG A 1 120 ? 10.689 -3.734 -7.500 1.00 90.31 120 ARG A O 1
ATOM 925 N N . TRP A 1 121 ? 8.677 -3.223 -6.606 1.00 88.75 121 TRP A N 1
ATOM 926 C CA . TRP A 1 121 ? 8.103 -2.572 -7.781 1.00 88.75 121 TRP A CA 1
ATOM 927 C C . TRP A 1 121 ? 8.801 -1.243 -8.081 1.00 88.75 121 TRP A C 1
ATOM 929 O O . TRP A 1 121 ? 9.256 -1.030 -9.202 1.00 88.75 121 TRP A O 1
ATOM 939 N N . ASP A 1 122 ? 8.975 -0.390 -7.072 1.00 88.00 122 ASP A N 1
ATOM 940 C CA . ASP A 1 122 ? 9.692 0.880 -7.202 1.00 88.00 122 ASP A CA 1
ATOM 941 C C . ASP A 1 122 ? 11.153 0.657 -7.614 1.00 88.00 122 ASP A C 1
ATOM 943 O O . ASP A 1 122 ? 11.624 1.261 -8.573 1.00 88.00 122 ASP A O 1
ATOM 947 N N . GLU A 1 123 ? 11.850 -0.293 -6.985 1.00 90.31 123 GLU A N 1
ATOM 948 C CA . GLU A 1 123 ? 13.225 -0.643 -7.363 1.00 90.31 123 GLU A CA 1
ATOM 949 C C . GLU A 1 123 ? 13.338 -1.174 -8.796 1.00 90.31 123 GLU A C 1
ATOM 951 O O . GLU A 1 123 ? 14.353 -0.978 -9.467 1.00 90.31 123 GLU A O 1
ATOM 956 N N . ALA A 1 124 ? 12.331 -1.911 -9.265 1.00 85.50 124 ALA A N 1
ATOM 957 C CA . ALA A 1 124 ? 12.284 -2.387 -10.637 1.00 85.50 124 ALA A CA 1
ATOM 958 C C . ALA A 1 124 ? 12.091 -1.216 -11.604 1.00 85.50 124 ALA A C 1
ATOM 960 O O . ALA A 1 124 ? 12.896 -1.072 -12.530 1.00 85.50 124 ALA A O 1
ATOM 961 N N . ARG A 1 125 ? 11.126 -0.335 -11.324 1.00 85.44 125 ARG A N 1
ATOM 962 C CA . ARG A 1 125 ? 10.898 0.891 -12.092 1.00 85.44 125 ARG A CA 1
ATOM 963 C C . ARG A 1 125 ? 12.163 1.748 -12.178 1.00 85.44 125 ARG A C 1
ATOM 965 O O . ARG A 1 125 ? 12.539 2.154 -13.273 1.00 85.44 125 ARG A O 1
ATOM 972 N N . ASP A 1 126 ? 12.867 1.948 -11.068 1.00 86.62 126 ASP A N 1
ATOM 973 C CA . ASP A 1 126 ? 14.107 2.730 -11.040 1.00 86.62 126 ASP A CA 1
ATOM 974 C C . ASP A 1 126 ? 15.203 2.098 -11.913 1.00 86.62 126 ASP A C 1
ATOM 976 O O . ASP A 1 126 ? 15.909 2.804 -12.638 1.00 86.62 126 ASP A O 1
ATOM 980 N N . ARG A 1 127 ? 15.315 0.760 -11.931 1.00 86.25 127 ARG A N 1
ATOM 981 C CA . ARG A 1 127 ? 16.214 0.054 -12.864 1.00 86.25 127 ARG A CA 1
ATOM 982 C C . ARG A 1 127 ? 15.802 0.248 -14.320 1.00 86.25 127 ARG A C 1
ATOM 984 O O . ARG A 1 127 ? 16.671 0.443 -15.167 1.00 86.25 127 ARG A O 1
ATOM 991 N N . ALA A 1 128 ? 14.506 0.198 -14.623 1.00 84.50 128 ALA A N 1
ATOM 992 C CA . ALA A 1 128 ? 14.012 0.453 -15.973 1.00 84.50 128 ALA A CA 1
ATOM 993 C C . ALA A 1 128 ? 14.343 1.881 -16.432 1.00 84.50 128 ALA A C 1
ATOM 995 O O . ALA A 1 128 ? 14.831 2.064 -17.548 1.00 84.50 128 ALA A O 1
ATOM 996 N N . HIS A 1 129 ? 14.169 2.870 -15.553 1.00 82.25 129 HIS A N 1
ATOM 997 C CA . HIS A 1 129 ? 14.517 4.264 -15.827 1.00 82.25 129 HIS A CA 1
ATOM 998 C C . HIS A 1 129 ? 16.024 4.449 -16.024 1.00 8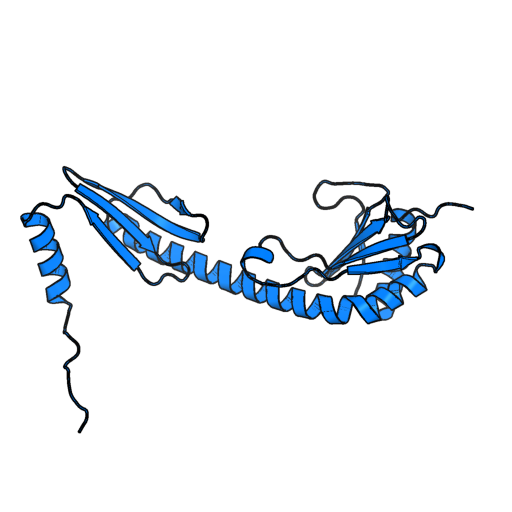2.25 129 HIS A C 1
ATOM 1000 O O . HIS A 1 129 ? 16.434 5.136 -16.954 1.00 82.25 129 HIS A O 1
ATOM 1006 N N . ALA A 1 130 ? 16.858 3.802 -15.205 1.00 86.12 130 ALA A N 1
ATOM 1007 C CA . ALA A 1 130 ? 18.311 3.862 -15.356 1.00 86.12 130 ALA A CA 1
ATOM 1008 C C . ALA A 1 130 ? 18.767 3.309 -16.717 1.00 86.12 130 ALA A C 1
ATOM 1010 O O . ALA A 1 130 ? 19.522 3.969 -17.429 1.00 86.12 130 ALA A O 1
ATOM 1011 N N . VAL A 1 131 ? 18.245 2.146 -17.125 1.00 86.31 131 VAL A N 1
ATOM 1012 C CA . VAL A 1 131 ? 18.534 1.566 -18.447 1.00 86.31 131 VAL A CA 1
ATOM 1013 C C . VAL A 1 131 ? 18.062 2.494 -19.566 1.00 86.31 131 VAL A C 1
ATOM 1015 O O . VAL A 1 131 ? 18.786 2.708 -20.538 1.00 86.31 131 VAL A O 1
ATOM 1018 N N . LEU A 1 132 ? 16.870 3.083 -19.443 1.00 81.81 132 LEU A N 1
ATOM 1019 C CA . LEU A 1 132 ? 16.372 4.002 -20.461 1.00 81.81 132 LEU A CA 1
ATOM 1020 C C . LEU A 1 132 ? 17.222 5.275 -20.558 1.00 81.81 132 LEU A C 1
ATOM 1022 O O . LEU A 1 132 ? 17.514 5.724 -21.665 1.00 81.81 132 LEU A O 1
ATOM 1026 N N . ALA A 1 133 ? 17.667 5.818 -19.424 1.00 83.06 133 ALA A N 1
ATOM 1027 C CA . ALA A 1 133 ? 18.544 6.981 -19.367 1.00 83.06 133 ALA A CA 1
ATOM 1028 C C . ALA A 1 133 ? 19.912 6.719 -20.022 1.00 83.06 133 ALA A C 1
ATOM 1030 O O . ALA A 1 133 ? 20.466 7.621 -20.648 1.00 83.06 133 ALA A O 1
ATOM 1031 N N . GLU A 1 134 ? 20.441 5.493 -19.942 1.00 84.94 134 GLU A N 1
ATOM 1032 C CA . GLU A 1 134 ? 21.663 5.097 -20.660 1.00 84.94 134 GLU A CA 1
ATOM 1033 C C . GLU A 1 134 ? 21.449 4.996 -22.179 1.00 84.94 134 GLU A C 1
ATOM 1035 O O . GLU A 1 134 ? 22.324 5.368 -22.965 1.00 84.94 134 GLU A O 1
ATOM 1040 N N . LEU A 1 135 ? 20.284 4.505 -22.611 1.00 81.69 135 LEU A N 1
ATOM 1041 C CA . LEU A 1 135 ? 19.974 4.299 -24.028 1.00 81.69 135 LEU A CA 1
ATOM 1042 C C . LEU A 1 135 ? 19.530 5.585 -24.739 1.00 81.69 135 LEU A C 1
ATOM 1044 O O . LEU A 1 135 ? 19.801 5.747 -25.931 1.00 81.69 135 LEU A O 1
ATOM 1048 N N . ALA A 1 136 ? 18.871 6.506 -24.033 1.00 78.69 136 ALA A N 1
ATOM 1049 C CA . ALA A 1 136 ? 18.282 7.711 -24.614 1.00 78.69 136 ALA A CA 1
ATOM 1050 C C . ALA A 1 136 ? 19.281 8.588 -25.406 1.00 78.69 136 ALA A C 1
ATOM 1052 O O . ALA A 1 136 ? 18.972 8.937 -26.552 1.00 78.69 136 ALA A O 1
ATOM 1053 N N . PRO A 1 137 ? 20.494 8.889 -24.896 1.00 79.56 137 PRO A N 1
ATOM 1054 C CA . PRO A 1 137 ? 21.480 9.682 -25.631 1.00 79.56 137 PRO A CA 1
ATOM 1055 C C . PRO A 1 137 ? 21.987 9.001 -26.906 1.00 79.56 137 PRO A C 1
ATOM 1057 O O . PRO A 1 137 ? 22.212 9.671 -27.911 1.00 79.56 137 PRO A O 1
ATOM 1060 N N . LEU A 1 138 ? 22.138 7.670 -26.892 1.00 78.44 138 LEU A N 1
ATOM 1061 C CA . LEU A 1 138 ? 22.631 6.894 -28.042 1.00 78.44 138 LEU A CA 1
ATOM 1062 C C . LEU A 1 138 ? 21.665 6.921 -29.227 1.00 78.44 138 LEU A C 1
ATOM 1064 O O . LEU A 1 138 ? 22.044 6.657 -30.366 1.00 78.44 138 LEU A O 1
ATOM 1068 N N . LEU A 1 139 ? 20.409 7.215 -28.934 1.00 71.00 139 LEU A N 1
ATOM 1069 C CA . LEU A 1 139 ? 19.295 7.130 -29.853 1.00 71.00 139 LEU A CA 1
ATOM 1070 C C . LEU A 1 139 ? 18.755 8.519 -30.241 1.00 71.00 139 LEU A C 1
ATOM 1072 O O . LEU A 1 139 ? 17.779 8.604 -30.983 1.00 71.00 139 LEU A O 1
ATOM 1076 N N . GLY A 1 140 ? 19.381 9.603 -29.757 1.00 66.19 140 GLY A N 1
ATOM 1077 C CA . GLY A 1 140 ? 18.966 10.982 -30.043 1.00 66.19 140 GLY A CA 1
ATOM 1078 C C . GLY A 1 140 ? 17.586 11.335 -29.476 1.00 66.19 140 GLY A C 1
ATOM 1079 O O . GLY A 1 140 ? 16.854 12.130 -30.065 1.00 66.19 140 GLY A O 1
ATOM 1080 N N . LEU A 1 141 ? 17.200 10.698 -28.369 1.00 64.25 141 LEU A N 1
ATOM 1081 C CA . LEU A 1 141 ? 15.829 10.690 -27.866 1.00 64.25 141 LEU A CA 1
ATOM 1082 C C . LEU A 1 141 ? 15.465 11.930 -27.046 1.00 64.25 141 LEU A C 1
ATOM 1084 O O . LEU A 1 141 ? 16.284 12.468 -26.309 1.00 64.25 141 LEU A O 1
ATOM 1088 N N . THR A 1 142 ? 14.197 12.347 -27.143 1.00 56.25 142 THR A N 1
ATOM 1089 C CA . THR A 1 142 ? 13.645 13.512 -26.418 1.00 56.25 142 THR A CA 1
ATOM 1090 C C . THR A 1 142 ? 12.352 13.238 -25.644 1.00 56.25 142 THR A C 1
ATOM 1092 O O . THR A 1 142 ? 11.943 14.099 -24.874 1.00 56.25 142 THR A O 1
ATOM 1095 N N . HIS A 1 143 ? 11.695 12.081 -25.816 1.00 56.72 143 HIS A N 1
ATOM 1096 C CA . HIS A 1 143 ? 10.370 11.835 -25.229 1.00 56.72 143 HIS A CA 1
ATOM 1097 C C . HIS A 1 143 ? 10.250 10.447 -24.594 1.00 56.72 143 HIS A C 1
ATOM 1099 O O . HIS A 1 143 ? 10.227 9.435 -25.290 1.00 56.72 143 HIS A O 1
ATOM 1105 N N . GLU A 1 144 ? 10.109 10.426 -23.272 1.00 62.91 144 GLU A N 1
ATOM 1106 C CA . GLU A 1 144 ? 9.776 9.245 -22.477 1.00 62.91 144 GLU A CA 1
ATOM 1107 C C . GLU A 1 144 ? 8.251 9.099 -22.364 1.00 62.91 144 GLU A C 1
ATOM 1109 O O . GLU A 1 144 ? 7.526 10.076 -22.150 1.00 62.91 144 GLU A O 1
ATOM 1114 N N . ARG A 1 145 ? 7.742 7.875 -22.536 1.00 63.09 145 ARG A N 1
ATOM 1115 C CA . ARG A 1 145 ? 6.354 7.525 -22.215 1.00 63.09 145 ARG A CA 1
ATOM 1116 C C . ARG A 1 145 ? 6.316 6.236 -21.408 1.00 63.09 145 ARG A C 1
ATOM 1118 O O . ARG A 1 145 ? 6.993 5.267 -21.744 1.00 63.09 145 ARG A O 1
ATOM 1125 N N . HIS A 1 146 ? 5.432 6.214 -20.418 1.00 61.28 146 HIS A N 1
ATOM 1126 C CA . HIS A 1 146 ? 5.068 5.012 -19.676 1.00 61.28 146 HIS A CA 1
ATOM 1127 C C . HIS A 1 146 ? 3.713 4.495 -20.168 1.00 61.28 146 HIS A C 1
ATOM 1129 O O . HIS A 1 146 ? 2.810 5.289 -20.460 1.00 61.28 146 HIS A O 1
ATOM 1135 N N . ASP A 1 147 ? 3.566 3.175 -20.283 1.00 64.31 147 ASP A N 1
ATOM 1136 C CA . ASP A 1 147 ? 2.251 2.554 -20.464 1.00 64.31 147 ASP A CA 1
ATOM 1137 C C . ASP A 1 147 ? 1.615 2.174 -19.118 1.00 64.31 147 ASP A C 1
ATOM 1139 O O . ASP A 1 147 ? 2.166 2.405 -18.047 1.00 64.31 147 ASP A O 1
ATOM 1143 N N . ARG A 1 148 ? 0.424 1.567 -19.173 1.00 56.62 148 ARG A N 1
ATOM 1144 C CA . ARG A 1 148 ? -0.317 1.102 -17.986 1.00 56.62 148 ARG A CA 1
ATOM 1145 C C . ARG A 1 148 ? 0.328 -0.096 -17.270 1.00 56.62 148 ARG A C 1
ATOM 1147 O O . ARG A 1 148 ? -0.252 -0.583 -16.307 1.00 56.62 148 ARG A O 1
ATOM 1154 N N . HIS A 1 149 ? 1.461 -0.600 -17.755 1.00 59.88 149 HIS A N 1
ATOM 1155 C CA . HIS A 1 149 ? 2.192 -1.727 -17.177 1.00 59.88 149 HIS A CA 1
ATOM 1156 C C . HIS A 1 149 ? 3.581 -1.307 -16.676 1.00 59.88 149 HIS A C 1
ATOM 1158 O O . HIS A 1 149 ? 4.443 -2.173 -16.517 1.00 59.88 149 HIS A O 1
ATOM 1164 N N . ASP A 1 150 ? 3.809 -0.002 -16.478 1.00 65.19 150 ASP A N 1
ATOM 1165 C CA . ASP A 1 150 ? 5.085 0.584 -16.048 1.00 65.19 150 ASP A CA 1
ATOM 1166 C C . ASP A 1 150 ? 6.281 0.144 -16.900 1.00 65.19 150 ASP A C 1
ATOM 1168 O O . ASP A 1 150 ? 7.418 0.043 -16.433 1.00 65.19 150 ASP A O 1
ATOM 1172 N N . ARG A 1 151 ? 6.031 -0.127 -18.183 1.00 67.94 151 ARG A N 1
ATOM 1173 C CA . ARG A 1 151 ? 7.097 -0.297 -19.164 1.00 67.94 151 ARG A CA 1
ATOM 1174 C C . ARG A 1 151 ? 7.513 1.084 -19.641 1.00 67.94 151 ARG A C 1
ATOM 1176 O O . ARG A 1 151 ? 6.668 1.935 -19.931 1.00 67.94 151 ARG A O 1
ATOM 1183 N N . ALA A 1 152 ? 8.819 1.295 -19.723 1.00 70.50 152 ALA A N 1
ATOM 1184 C CA . ALA A 1 152 ? 9.368 2.531 -20.248 1.00 70.50 152 ALA A CA 1
ATOM 1185 C C . ALA A 1 152 ? 9.562 2.372 -21.758 1.00 70.50 152 ALA A C 1
ATOM 1187 O O . ALA A 1 152 ? 10.250 1.449 -22.207 1.00 70.50 152 ALA A O 1
ATOM 1188 N N . PHE A 1 153 ? 8.937 3.250 -22.541 1.00 73.06 153 PHE A N 1
ATOM 1189 C CA . PHE A 1 153 ? 9.061 3.245 -23.993 1.00 73.06 153 PHE A CA 1
ATOM 1190 C C . PHE A 1 153 ? 9.607 4.562 -24.485 1.00 73.06 153 PHE A C 1
ATOM 1192 O O . PHE A 1 153 ? 9.230 5.639 -24.014 1.00 73.06 153 PHE A O 1
ATOM 1199 N N . VAL A 1 154 ? 10.399 4.463 -25.541 1.00 73.12 154 VAL A N 1
ATOM 1200 C CA . VAL A 1 154 ? 10.725 5.617 -26.357 1.00 73.12 154 VAL A CA 1
ATOM 1201 C C . VAL A 1 154 ? 10.477 5.301 -27.820 1.00 73.12 154 VAL A C 1
ATOM 1203 O O . VAL A 1 154 ? 10.833 4.232 -28.306 1.00 73.12 154 VAL A O 1
ATOM 1206 N N . THR A 1 155 ? 9.854 6.247 -28.521 1.00 73.50 155 THR A N 1
ATOM 1207 C CA . THR A 1 155 ? 9.637 6.173 -29.968 1.00 73.50 155 THR A CA 1
ATOM 1208 C C . THR A 1 155 ? 10.795 6.835 -30.708 1.00 73.50 155 THR A C 1
ATOM 1210 O O . THR A 1 155 ? 11.237 7.926 -30.355 1.00 73.50 155 THR A O 1
ATOM 1213 N N . LEU A 1 156 ? 11.267 6.163 -31.750 1.00 72.44 156 LEU A N 1
ATOM 1214 C CA . LEU A 1 156 ? 12.307 6.609 -32.663 1.00 72.44 156 LEU A CA 1
ATOM 1215 C C . LEU A 1 156 ? 11.657 7.063 -33.964 1.00 72.44 156 LEU A C 1
ATOM 1217 O O . LEU A 1 156 ? 10.863 6.326 -34.554 1.00 72.44 156 LEU A O 1
ATOM 1221 N N . HIS A 1 157 ? 12.046 8.241 -34.436 1.00 72.38 157 HIS A N 1
ATOM 1222 C CA . HIS A 1 157 ? 11.674 8.748 -35.750 1.00 72.38 157 HIS A CA 1
ATOM 1223 C C . HIS A 1 157 ? 12.944 9.112 -36.512 1.00 72.38 157 HIS A C 1
ATOM 1225 O O . HIS A 1 157 ? 13.779 9.854 -35.999 1.00 72.38 157 HIS A O 1
ATOM 1231 N N . GLY A 1 158 ? 13.083 8.598 -37.730 1.00 69.44 158 GLY A N 1
ATOM 1232 C CA . GLY A 1 158 ? 14.128 9.013 -38.655 1.00 69.44 158 GLY A CA 1
ATOM 1233 C C . GLY A 1 158 ? 13.597 9.098 -40.079 1.00 69.44 158 GLY A C 1
ATOM 1234 O O . GLY A 1 158 ? 12.446 8.747 -40.351 1.00 69.44 158 GLY A O 1
ATOM 1235 N N . ASP A 1 159 ? 14.434 9.569 -40.998 1.00 73.56 159 ASP A N 1
ATOM 1236 C CA . ASP A 1 159 ? 14.044 9.751 -42.396 1.00 73.56 159 ASP A CA 1
ATOM 1237 C C . ASP A 1 159 ? 13.715 8.400 -43.049 1.00 73.56 159 ASP A C 1
ATOM 1239 O O . ASP A 1 159 ? 14.592 7.614 -43.405 1.00 73.56 159 ASP A O 1
ATOM 1243 N N . GLY A 1 160 ? 12.416 8.122 -43.182 1.00 73.56 160 GLY A N 1
ATOM 1244 C CA . GLY A 1 160 ? 11.887 6.906 -43.802 1.00 73.56 160 GLY A CA 1
ATOM 1245 C C . GLY A 1 160 ? 11.703 5.707 -42.867 1.00 73.56 160 GLY A C 1
ATOM 1246 O O . GLY A 1 160 ? 11.198 4.685 -43.326 1.00 73.56 160 GLY A O 1
ATOM 1247 N N . PHE A 1 161 ? 12.027 5.818 -41.572 1.00 79.12 161 PHE A N 1
ATOM 1248 C CA . PHE A 1 161 ? 11.812 4.737 -40.605 1.00 79.12 161 PHE A CA 1
ATOM 1249 C C . PHE A 1 161 ? 11.217 5.228 -39.282 1.00 79.12 161 PHE A C 1
ATOM 1251 O O . PHE A 1 161 ? 11.373 6.377 -38.871 1.00 79.12 161 PHE A O 1
ATOM 1258 N N . HIS A 1 162 ? 10.546 4.317 -38.587 1.00 81.31 162 HIS A N 1
ATOM 1259 C CA . HIS A 1 162 ? 10.108 4.513 -37.210 1.00 81.31 162 HIS A CA 1
ATOM 1260 C C . HIS A 1 162 ? 10.456 3.280 -36.386 1.00 81.31 162 HIS A C 1
ATOM 1262 O O . HIS A 1 162 ? 10.617 2.185 -36.922 1.00 81.31 162 HIS A O 1
ATOM 1268 N N . GLY A 1 163 ? 10.572 3.442 -35.079 1.00 81.69 163 GLY A N 1
ATOM 1269 C CA . GLY A 1 163 ? 10.827 2.325 -34.186 1.00 81.69 163 GLY A CA 1
ATOM 1270 C C . GLY A 1 163 ? 10.480 2.658 -32.753 1.00 81.69 163 GLY A C 1
ATOM 1271 O O . GLY A 1 163 ? 10.048 3.767 -32.447 1.00 81.69 163 GLY A O 1
ATOM 1272 N N . PHE A 1 164 ? 10.689 1.701 -31.866 1.00 83.00 164 PHE A N 1
ATOM 1273 C CA . PHE A 1 164 ? 10.634 1.956 -30.442 1.00 83.00 164 PHE A CA 1
ATOM 1274 C C . PHE A 1 164 ? 11.634 1.095 -29.687 1.00 83.00 164 PHE A C 1
ATOM 1276 O O . PHE A 1 164 ? 12.021 0.007 -30.122 1.00 83.00 164 PHE A O 1
ATOM 1283 N N . VAL A 1 165 ? 12.032 1.613 -28.532 1.00 83.38 165 VAL A N 1
ATOM 1284 C CA . VAL A 1 165 ? 12.741 0.867 -27.502 1.00 83.38 165 VAL A CA 1
ATOM 1285 C C . VAL A 1 165 ? 11.793 0.697 -26.335 1.00 83.38 165 VAL A C 1
ATOM 1287 O O . VAL A 1 165 ? 11.244 1.676 -25.840 1.00 83.38 165 VAL A O 1
ATOM 1290 N N . GLU A 1 166 ? 11.593 -0.546 -25.928 1.00 85.31 166 GLU A N 1
ATOM 1291 C CA . GLU A 1 166 ? 10.826 -0.930 -24.753 1.00 85.31 166 GLU A CA 1
ATOM 1292 C C . GLU A 1 166 ? 11.788 -1.534 -23.735 1.00 85.31 166 GLU A C 1
ATOM 1294 O O . GLU A 1 166 ? 12.483 -2.512 -24.024 1.00 85.31 166 GLU A O 1
ATOM 1299 N N . VAL A 1 167 ? 11.815 -0.959 -22.539 1.00 84.62 167 VAL A N 1
ATOM 1300 C CA . VAL A 1 167 ? 12.526 -1.516 -21.392 1.00 84.62 167 VAL A CA 1
ATOM 1301 C C . VAL A 1 167 ? 11.493 -2.161 -20.478 1.00 84.62 167 VAL A C 1
ATOM 1303 O O . VAL A 1 167 ? 10.564 -1.508 -19.995 1.00 84.62 167 VAL A O 1
ATOM 1306 N N . GLY A 1 168 ? 11.645 -3.469 -20.261 1.00 83.62 168 GLY A N 1
ATOM 1307 C CA . GLY A 1 168 ? 10.819 -4.214 -19.321 1.00 83.62 168 GLY A CA 1
ATOM 1308 C C . GLY A 1 168 ? 10.927 -3.649 -17.905 1.00 83.62 168 GLY A C 1
ATOM 1309 O O . GLY A 1 168 ? 11.940 -3.061 -17.532 1.00 83.62 168 GLY A O 1
ATOM 1310 N N . HIS A 1 169 ? 9.888 -3.875 -17.101 1.00 77.56 169 HIS A N 1
ATOM 1311 C CA . HIS A 1 169 ? 9.710 -3.268 -15.778 1.00 77.56 169 HIS A CA 1
ATOM 1312 C C . HIS A 1 169 ? 10.9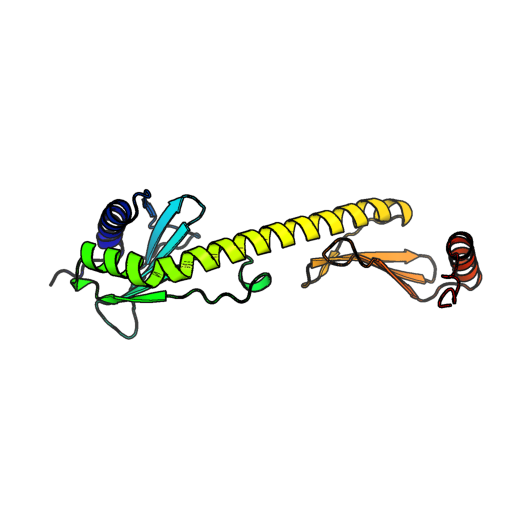10 -3.419 -14.823 1.00 77.56 169 HIS A C 1
ATOM 1314 O O . HIS A 1 169 ? 11.064 -2.604 -13.934 1.00 77.56 169 HIS A O 1
ATOM 1320 N N . SER A 1 170 ? 11.786 -4.418 -14.985 1.00 79.69 170 SER A N 1
ATOM 1321 C CA . SER A 1 170 ? 12.973 -4.618 -14.134 1.00 79.69 170 SER A CA 1
ATOM 1322 C C . SER A 1 170 ? 14.287 -4.086 -14.722 1.00 79.69 170 SER A C 1
ATOM 1324 O O . SER A 1 170 ? 15.355 -4.415 -14.199 1.00 79.69 170 SER A O 1
ATOM 1326 N N . GLY A 1 171 ? 14.229 -3.330 -15.822 1.00 79.25 171 GLY A N 1
ATOM 1327 C CA . GLY A 1 171 ? 15.382 -3.007 -16.671 1.00 79.25 171 GLY A CA 1
ATOM 1328 C C . GLY A 1 171 ? 15.672 -4.069 -17.735 1.00 79.25 171 GLY A C 1
ATOM 1329 O O . GLY A 1 171 ? 16.513 -3.865 -18.606 1.00 79.25 171 GLY A O 1
ATOM 1330 N N . THR A 1 172 ? 14.970 -5.206 -17.695 1.00 80.62 172 THR A N 1
ATOM 1331 C CA . THR A 1 172 ? 15.086 -6.282 -18.686 1.00 80.62 172 THR A CA 1
ATOM 1332 C C . THR A 1 172 ? 13.722 -6.946 -18.944 1.00 80.62 172 THR A C 1
ATOM 1334 O O . THR A 1 172 ? 12.865 -6.945 -18.058 1.00 80.62 172 THR A O 1
ATOM 1337 N N . PRO A 1 173 ? 13.496 -7.537 -20.134 1.00 85.62 173 PRO A N 1
ATOM 1338 C CA . PRO A 1 173 ? 14.339 -7.442 -21.328 1.00 85.62 173 PRO A CA 1
ATOM 1339 C C . PRO A 1 173 ? 14.290 -6.038 -21.951 1.00 85.62 173 PRO A C 1
ATOM 1341 O O . PRO A 1 173 ? 13.360 -5.276 -21.701 1.00 85.62 173 PRO A O 1
ATOM 1344 N N . VAL A 1 174 ? 15.283 -5.716 -22.782 1.00 84.44 174 VAL A N 1
ATOM 1345 C CA . VAL A 1 174 ? 15.232 -4.549 -23.671 1.00 84.44 174 VAL A CA 1
ATOM 1346 C C . VAL A 1 174 ? 14.824 -5.039 -25.054 1.00 84.44 174 VAL A C 1
ATOM 1348 O O . VAL A 1 174 ? 15.503 -5.883 -25.642 1.00 84.44 174 VAL A O 1
ATOM 1351 N N . LYS A 1 175 ? 13.707 -4.531 -25.568 1.00 86.62 175 LYS A N 1
ATOM 1352 C CA . LYS A 1 175 ? 13.213 -4.821 -26.912 1.00 86.62 175 LYS A CA 1
ATOM 1353 C C . LYS A 1 175 ? 13.429 -3.597 -27.791 1.00 86.62 175 LYS A C 1
ATOM 1355 O O . LYS A 1 175 ? 13.053 -2.490 -27.422 1.00 86.62 175 LYS A O 1
ATOM 1360 N N . LEU A 1 176 ? 14.013 -3.815 -28.965 1.00 85.94 176 LEU A N 1
ATOM 1361 C CA . LEU A 1 176 ? 14.123 -2.808 -30.010 1.00 85.94 176 LEU A CA 1
ATOM 1362 C C . LEU A 1 176 ? 13.338 -3.295 -31.225 1.00 85.94 176 LEU A C 1
ATOM 1364 O O . LEU A 1 176 ? 13.554 -4.413 -31.695 1.00 85.94 176 LEU A O 1
ATOM 1368 N N . GLU A 1 177 ? 12.440 -2.462 -31.730 1.00 86.94 177 GLU A N 1
ATOM 1369 C CA . GLU A 1 177 ? 11.640 -2.752 -32.916 1.00 86.94 177 GLU A CA 1
ATOM 1370 C C . GLU A 1 177 ? 11.750 -1.587 -33.896 1.00 86.94 177 GLU A C 1
ATOM 1372 O O . GLU A 1 177 ? 11.643 -0.427 -33.503 1.00 86.94 177 GLU A O 1
ATOM 1377 N N . PHE A 1 178 ? 11.986 -1.895 -35.169 1.00 85.81 178 PHE A N 1
ATOM 1378 C CA . PHE A 1 178 ? 12.160 -0.906 -36.226 1.00 85.81 178 PHE A CA 1
ATOM 1379 C C . PHE A 1 178 ? 11.366 -1.319 -37.461 1.00 85.81 178 PHE A C 1
ATOM 1381 O O . PHE A 1 178 ? 11.381 -2.484 -37.858 1.00 85.81 178 PHE A O 1
ATOM 1388 N N . THR A 1 179 ? 10.754 -0.339 -38.113 1.00 85.50 179 THR A N 1
ATOM 1389 C CA . THR A 1 179 ? 9.935 -0.507 -39.311 1.00 85.50 179 THR A CA 1
ATOM 1390 C C . THR A 1 179 ? 10.340 0.535 -40.349 1.00 85.50 179 THR A C 1
ATOM 1392 O O . THR A 1 179 ? 10.538 1.706 -40.027 1.00 85.50 179 THR A O 1
ATOM 1395 N N . GLY A 1 180 ? 10.448 0.116 -41.613 1.00 85.25 180 GLY A N 1
ATOM 1396 C CA . GLY A 1 180 ? 10.818 1.004 -42.724 1.00 85.25 180 GLY A CA 1
ATOM 1397 C C . GLY A 1 180 ? 12.324 1.238 -42.892 1.00 85.25 180 GLY A C 1
ATOM 1398 O O . GLY A 1 180 ? 12.720 2.133 -43.629 1.00 85.25 180 GLY A O 1
ATOM 1399 N N . LEU A 1 181 ? 13.183 0.445 -42.240 1.00 85.19 181 LEU A N 1
ATOM 1400 C CA . LEU A 1 181 ? 14.634 0.565 -42.412 1.00 85.19 181 LEU A CA 1
ATOM 1401 C C . LEU A 1 181 ? 15.057 0.331 -43.870 1.00 85.19 181 LEU A C 1
ATOM 1403 O O . LEU A 1 181 ? 14.631 -0.635 -44.507 1.00 85.19 181 LEU A O 1
ATOM 1407 N N . SER A 1 182 ? 15.975 1.163 -44.367 1.00 88.00 182 SER A N 1
ATOM 1408 C CA . SER A 1 182 ? 16.683 0.868 -45.612 1.00 88.00 182 SER A CA 1
ATOM 1409 C C . SER A 1 182 ? 17.610 -0.341 -45.429 1.00 88.00 182 SER A C 1
ATOM 1411 O O . SER A 1 182 ? 18.080 -0.634 -44.326 1.00 88.00 182 SER A O 1
ATOM 1413 N N . VAL A 1 183 ? 17.921 -1.039 -46.526 1.00 88.62 183 VAL A N 1
ATOM 1414 C CA . VAL A 1 183 ? 18.847 -2.188 -46.510 1.00 88.62 183 VAL A CA 1
ATOM 1415 C C . VAL A 1 183 ? 20.230 -1.794 -45.983 1.00 88.62 183 VAL A C 1
ATOM 1417 O O . VAL A 1 183 ? 20.888 -2.596 -45.324 1.00 88.62 183 VAL A O 1
ATOM 1420 N N . GLU A 1 184 ? 20.670 -0.567 -46.254 1.00 87.94 184 GLU A N 1
ATOM 1421 C CA . GLU A 1 184 ? 21.948 -0.038 -45.780 1.00 87.94 184 GLU A CA 1
ATOM 1422 C C . GLU A 1 184 ? 21.976 0.093 -44.252 1.00 87.94 184 GLU A C 1
ATOM 1424 O O . GLU A 1 184 ? 22.882 -0.441 -43.611 1.00 87.94 184 GLU A O 1
ATOM 1429 N N . ILE A 1 185 ? 20.944 0.707 -43.660 1.00 83.38 185 ILE A N 1
ATOM 1430 C CA . ILE A 1 185 ? 20.834 0.868 -42.204 1.00 83.38 185 ILE A CA 1
ATOM 1431 C C . ILE A 1 185 ? 20.677 -0.497 -41.528 1.00 83.38 185 ILE A C 1
ATOM 1433 O O . ILE A 1 185 ? 21.387 -0.794 -40.566 1.00 83.38 185 ILE A O 1
ATOM 1437 N N . ALA A 1 186 ? 19.811 -1.367 -42.060 1.00 86.56 186 ALA A N 1
ATOM 1438 C CA . ALA A 1 186 ? 19.630 -2.717 -41.529 1.00 86.56 186 ALA A CA 1
ATOM 1439 C C . ALA A 1 186 ? 20.946 -3.518 -41.553 1.00 86.56 186 ALA A C 1
ATOM 1441 O O . ALA A 1 186 ? 21.291 -4.180 -40.574 1.00 86.56 186 ALA A O 1
ATOM 1442 N N . ARG A 1 187 ? 21.726 -3.417 -42.641 1.00 88.69 187 ARG A N 1
ATOM 1443 C CA . ARG A 1 187 ? 23.051 -4.044 -42.745 1.00 88.69 187 ARG A CA 1
ATOM 1444 C C . ARG A 1 187 ? 24.015 -3.484 -41.702 1.00 88.69 187 ARG A C 1
ATOM 1446 O O . ARG A 1 187 ? 24.659 -4.274 -41.019 1.00 88.69 187 ARG A O 1
ATOM 1453 N N . ALA A 1 188 ? 24.095 -2.162 -41.552 1.00 85.62 188 ALA A N 1
ATOM 1454 C CA . ALA A 1 188 ? 24.970 -1.526 -40.567 1.00 85.62 188 ALA A CA 1
ATOM 1455 C C . ALA A 1 188 ? 24.646 -1.983 -39.132 1.00 85.62 188 ALA A C 1
ATOM 1457 O O . ALA A 1 188 ? 25.552 -2.369 -38.389 1.00 85.62 188 ALA A O 1
ATOM 1458 N N . MET A 1 189 ? 23.358 -2.033 -38.771 1.00 84.38 189 MET A N 1
ATOM 1459 C CA . MET A 1 189 ? 22.898 -2.529 -37.469 1.00 84.38 189 MET A CA 1
ATOM 1460 C C . MET A 1 189 ? 23.280 -3.996 -37.240 1.00 84.38 189 MET A C 1
ATOM 1462 O O . MET A 1 189 ? 23.846 -4.337 -36.201 1.00 84.38 189 MET A O 1
ATOM 1466 N N . LEU A 1 190 ? 23.014 -4.872 -38.215 1.00 85.19 190 LEU A N 1
ATOM 1467 C CA . LEU A 1 190 ? 23.333 -6.298 -38.109 1.00 85.19 190 LEU A CA 1
ATOM 1468 C C . LEU A 1 190 ? 24.841 -6.554 -38.041 1.00 85.19 190 LEU A C 1
ATOM 1470 O O . LEU A 1 190 ? 25.273 -7.425 -37.291 1.00 85.19 190 LEU A O 1
ATOM 1474 N N . THR A 1 191 ? 25.659 -5.793 -38.773 1.00 86.00 191 THR A N 1
ATOM 1475 C CA . THR A 1 191 ? 27.122 -5.888 -38.683 1.00 86.00 191 THR A CA 1
ATOM 1476 C C . THR A 1 191 ? 27.623 -5.473 -37.299 1.00 86.00 191 THR A C 1
ATOM 1478 O O . THR A 1 191 ? 28.444 -6.182 -36.711 1.00 86.00 191 THR A O 1
ATOM 1481 N N . ALA A 1 192 ? 27.099 -4.376 -36.744 1.00 83.06 192 ALA A N 1
ATOM 1482 C CA . ALA A 1 192 ? 27.449 -3.930 -35.398 1.00 83.06 192 ALA A CA 1
ATOM 1483 C C . ALA A 1 192 ? 27.102 -4.992 -34.338 1.00 83.06 192 ALA A C 1
ATOM 1485 O O . ALA A 1 192 ? 27.950 -5.335 -33.511 1.00 83.06 192 ALA A O 1
ATOM 1486 N N . LEU A 1 193 ? 25.899 -5.574 -34.407 1.00 81.69 193 LEU A N 1
ATOM 1487 C CA . LEU A 1 193 ? 25.446 -6.626 -33.487 1.00 81.69 193 LEU A CA 1
ATOM 1488 C C . LEU A 1 193 ? 26.224 -7.939 -33.662 1.00 81.69 193 LEU A C 1
ATOM 1490 O O . LEU A 1 193 ? 26.689 -8.526 -32.683 1.00 81.69 193 LEU A O 1
ATOM 1494 N N . GLY A 1 194 ? 26.418 -8.380 -34.907 1.00 76.50 194 GLY A N 1
ATOM 1495 C CA . GLY A 1 194 ? 27.095 -9.633 -35.243 1.00 76.50 194 GLY A CA 1
ATOM 1496 C C . GLY A 1 194 ? 28.556 -9.675 -34.796 1.00 76.50 194 GLY A C 1
ATOM 1497 O O . GLY A 1 194 ? 29.043 -10.731 -34.407 1.00 76.50 194 GLY A O 1
ATOM 1498 N N . SER A 1 195 ? 29.240 -8.526 -34.751 1.00 65.94 195 SER A N 1
ATOM 1499 C CA . SER A 1 195 ? 30.624 -8.433 -34.259 1.00 65.94 195 SER A CA 1
ATOM 1500 C C . SER A 1 195 ? 30.785 -8.792 -32.770 1.00 65.94 195 SER A C 1
ATOM 1502 O O . SER A 1 195 ? 31.874 -9.171 -32.336 1.00 65.94 195 SER A O 1
ATOM 1504 N N . ARG A 1 196 ? 29.699 -8.704 -31.987 1.00 63.00 196 ARG A N 1
ATOM 1505 C CA . ARG A 1 196 ? 29.657 -9.010 -30.546 1.00 63.00 196 ARG A CA 1
ATOM 1506 C C . ARG A 1 196 ? 28.938 -10.320 -30.220 1.00 63.00 196 ARG A C 1
ATOM 1508 O O . ARG A 1 196 ? 29.064 -10.821 -29.104 1.00 63.00 196 ARG A O 1
ATOM 1515 N N . TRP A 1 197 ? 28.224 -10.898 -31.182 1.00 58.00 197 TRP A N 1
ATOM 1516 C CA . TRP A 1 197 ? 27.502 -12.154 -31.023 1.00 58.00 197 TRP A CA 1
ATOM 1517 C C . TRP A 1 197 ? 28.429 -13.350 -31.280 1.00 58.00 197 TRP A C 1
ATOM 1519 O O . TRP A 1 197 ? 28.601 -13.799 -32.412 1.00 58.00 197 TRP A O 1
ATOM 1529 N N . LYS A 1 198 ? 29.018 -13.919 -30.222 1.00 58.94 198 LYS A N 1
ATOM 1530 C CA . LYS A 1 198 ? 29.464 -15.318 -30.280 1.00 58.94 198 LYS A CA 1
ATOM 1531 C C . LYS A 1 198 ? 28.231 -16.171 -30.028 1.00 58.94 198 LYS A C 1
ATOM 1533 O O . LYS A 1 198 ? 27.721 -16.166 -28.911 1.00 58.94 198 LYS A O 1
ATOM 1538 N N . ALA A 1 199 ? 27.743 -16.873 -31.050 1.00 53.62 199 ALA A N 1
ATOM 1539 C CA . ALA A 1 199 ? 26.722 -17.893 -30.837 1.00 53.62 199 ALA A CA 1
ATOM 1540 C C . ALA A 1 199 ? 27.179 -18.819 -29.689 1.00 53.62 199 ALA A C 1
ATOM 1542 O O . ALA A 1 199 ? 28.377 -19.138 -29.632 1.00 53.62 199 ALA A O 1
ATOM 1543 N N . PRO A 1 200 ? 26.285 -19.233 -28.770 1.00 55.41 200 PRO A N 1
ATOM 1544 C CA . PRO A 1 200 ? 26.597 -20.324 -27.860 1.00 55.41 200 PRO A CA 1
ATOM 1545 C C . PRO A 1 200 ? 27.113 -21.477 -28.718 1.00 55.41 200 PRO A C 1
ATOM 1547 O O . PRO A 1 200 ? 26.481 -21.839 -29.710 1.00 55.41 200 PRO A O 1
ATOM 1550 N N . ARG A 1 201 ? 28.308 -21.989 -28.415 1.00 50.66 201 ARG A N 1
ATOM 1551 C CA . ARG A 1 201 ? 28.777 -23.206 -29.073 1.00 50.66 201 ARG A CA 1
ATOM 1552 C C . ARG A 1 201 ? 27.830 -24.311 -28.633 1.00 50.66 201 ARG A C 1
ATOM 1554 O O . ARG A 1 201 ? 27.869 -24.709 -27.472 1.00 50.66 201 ARG A O 1
ATOM 1561 N N . ASP A 1 202 ? 26.973 -24.759 -29.539 1.00 52.12 202 ASP A N 1
ATOM 1562 C CA . ASP A 1 202 ? 26.232 -25.995 -29.350 1.00 52.12 202 ASP A CA 1
ATOM 1563 C C . ASP A 1 202 ? 27.241 -27.125 -29.103 1.00 52.12 202 ASP A C 1
ATOM 1565 O O . ASP A 1 202 ? 28.107 -27.392 -29.937 1.00 52.12 202 ASP A O 1
ATOM 1569 N N . GLY A 1 203 ? 27.117 -27.775 -27.946 1.00 49.62 203 GLY A N 1
ATOM 1570 C CA . GLY A 1 203 ? 27.730 -29.069 -27.668 1.00 49.62 203 GLY A CA 1
ATOM 1571 C C . GLY A 1 203 ? 29.019 -29.040 -26.849 1.00 49.62 203 GLY A C 1
ATOM 1572 O O . GLY A 1 203 ? 30.112 -29.080 -27.402 1.00 49.62 203 GLY A O 1
ATOM 1573 N N . ASP A 1 204 ? 28.868 -29.140 -25.528 1.00 42.44 204 ASP A N 1
ATOM 1574 C CA . ASP A 1 204 ? 29.705 -30.052 -24.738 1.00 42.44 204 ASP A CA 1
ATOM 1575 C C . ASP A 1 204 ? 28.822 -30.751 -23.689 1.00 42.44 204 ASP A C 1
ATOM 1577 O O . ASP A 1 204 ? 28.883 -30.530 -22.483 1.00 42.44 204 ASP A O 1
ATOM 1581 N N . HIS A 1 205 ? 27.897 -31.565 -24.201 1.00 43.91 205 HIS A N 1
ATOM 1582 C CA . HIS A 1 205 ? 27.381 -32.716 -23.472 1.00 43.91 205 HIS A CA 1
ATOM 1583 C C . HIS A 1 205 ? 28.095 -33.942 -24.038 1.00 43.91 205 HIS A C 1
ATOM 1585 O O . HIS A 1 205 ? 27.681 -34.503 -25.056 1.00 43.91 205 HIS A O 1
ATOM 1591 N N . ARG A 1 206 ? 29.198 -34.315 -23.396 1.00 45.53 206 ARG A N 1
ATOM 1592 C CA . ARG A 1 206 ? 29.721 -35.678 -23.408 1.00 45.53 206 ARG A CA 1
ATOM 1593 C C . ARG A 1 206 ? 29.842 -36.162 -21.977 1.00 45.53 206 ARG A C 1
ATOM 1595 O O . ARG A 1 206 ? 30.264 -35.347 -21.130 1.00 45.53 206 ARG A O 1
#